Protein AF-A0A8J4EV41-F1 (afdb_monomer)

Foldseek 3Di:
DDDDDPPDDPDPPPPPPPCPPVNVVVVVCVVCVVVVCVVDDPDDDDDDDPPVLVVLLVVLLCVLQVVQVVVCVDPDPPLPARQDDVLVSVLSCCLSVPVADLLNALQLLLVLQLQLLQLLLVLQVVPVVVPPPPDQDPVSLVRSLVVSQVVCVVVVNHRNSSSVSSSCLNGDPPDGPCHHVSSSVSSNVSSVSSLVSSCVSQVVDPPGDPPPHD

pLDDT: mean 85.83, std 16.52, range [40.12, 98.75]

Secondary structure (DSSP, 8-state):
--------------------HHHHHHHHHHHHHHHHGGG--SPPPPPPPPHHHHHHHHHHHHHHHHHHHHHTTS--SS-------HHHHHHHIIIIISTTSGGGSHHHHHHHHHHHHHHHHHHHHHHGGGS-TT---HHHHHHHHHHHHHHHHHHT---HHHHHHHHHHHH-SS--TT-THHHHHHHHHHHHHHHHHHHHHHHTSTT--S-S--

Sequence (214 aa):
MTLENESRDCQAAAITITAGPDQANALATLFISYFRKWRGTTEAPLAREPLGSLAVSWAGAFLAILAVAALDQFPGPEMSFRWLIAPLGASAVLMFGLPAAKLSQPRNVIGGHTLSALVGVLVRLIIQPQYGAGRVNFVSAALGMSLSLTVMQATGTTHPPAGATGLIAAYADPIPDWHGFKFMLSAAAGSCVMVLLALLLNNLVPGRAYPTFW

Radius of gyration: 26.29 Å; Cα contacts (8 Å, |Δi|>4): 271; chains: 1; bounding box: 98×50×52 Å

Mean predicted aligned error: 9.64 Å

Solvent-accessible surface area (backbone atoms only — not comparable to full-atom values): 11614 Å² total; per-residue (Å²): 138,81,88,87,86,88,88,81,85,79,77,77,80,72,81,72,81,72,69,49,75,69,53,52,50,49,51,50,48,51,50,52,57,56,59,55,57,74,74,57,75,93,72,78,76,86,80,85,71,56,71,68,57,49,53,50,22,49,50,42,28,50,54,40,52,48,52,34,46,52,56,52,67,54,90,65,82,95,63,45,69,56,38,63,50,77,36,57,57,52,41,30,49,34,39,38,71,37,48,84,40,76,50,37,19,51,43,12,43,33,45,12,21,28,52,5,18,47,41,0,31,51,39,24,69,68,49,47,82,78,45,64,91,92,57,83,49,67,62,30,28,51,50,6,24,53,51,15,47,51,51,17,58,75,67,71,12,50,17,76,36,19,25,53,35,0,18,45,50,19,42,58,76,77,78,59,88,26,53,56,72,45,37,23,50,17,38,30,52,35,33,47,53,45,43,53,43,41,42,54,53,42,51,71,39,89,95,51,68,46,65,87,54,110

InterPro domains:
  IPR007065 HPP [PTHR33741] (26-214)
  IPR058581 HPP, transmembrane region [PF04982] (50-211)

Organism: NCBI:txid51714

Structure (mmCIF, N/CA/C/O backbone):
data_AF-A0A8J4EV41-F1
#
_entry.id   AF-A0A8J4EV41-F1
#
loop_
_atom_site.group_PDB
_atom_site.id
_atom_site.type_symbol
_atom_site.label_atom_id
_atom_site.label_alt_id
_atom_site.label_comp_id
_atom_site.label_asym_id
_atom_site.label_entity_id
_atom_site.label_seq_id
_atom_site.pdbx_PDB_ins_code
_atom_site.Cartn_x
_atom_site.Cartn_y
_atom_site.Cartn_z
_atom_site.occupancy
_atom_site.B_iso_or_equiv
_atom_site.auth_seq_id
_atom_site.auth_comp_id
_atom_site.auth_asym_id
_atom_site.auth_atom_id
_atom_site.pdbx_PDB_model_num
ATOM 1 N N . MET A 1 1 ? 76.747 33.139 -7.466 1.00 44.75 1 MET A N 1
ATOM 2 C CA . MET A 1 1 ? 77.086 32.064 -6.515 1.00 44.75 1 MET A CA 1
ATOM 3 C C . MET A 1 1 ? 75.896 31.939 -5.587 1.00 44.75 1 MET A C 1
ATOM 5 O O . MET A 1 1 ? 75.693 32.785 -4.732 1.00 44.75 1 MET A O 1
ATOM 9 N N . THR A 1 2 ? 75.002 31.031 -5.954 1.00 40.59 2 THR A N 1
ATOM 10 C CA . THR A 1 2 ? 73.743 30.690 -5.284 1.00 40.59 2 THR A CA 1
ATOM 11 C C . THR A 1 2 ? 73.992 29.856 -4.027 1.00 40.59 2 THR A C 1
ATOM 13 O O . THR A 1 2 ? 75.049 29.233 -3.946 1.00 40.59 2 THR A O 1
ATOM 16 N N . LEU A 1 3 ? 72.939 29.734 -3.198 1.00 40.12 3 LEU A N 1
ATOM 17 C CA . LEU A 1 3 ? 72.769 28.849 -2.024 1.00 40.12 3 LEU A CA 1
ATOM 18 C C . LEU A 1 3 ? 73.326 29.507 -0.744 1.00 40.12 3 LEU A C 1
ATOM 20 O O . LEU A 1 3 ? 74.471 29.924 -0.733 1.00 40.12 3 LEU A O 1
ATOM 24 N N . GLU A 1 4 ? 72.595 29.769 0.338 1.00 41.88 4 GLU A N 1
ATOM 25 C CA . GLU A 1 4 ? 71.467 29.112 1.006 1.00 41.88 4 GLU A CA 1
ATOM 26 C C . GLU A 1 4 ? 70.727 30.148 1.879 1.00 41.88 4 GLU A C 1
ATOM 28 O O . GLU A 1 4 ? 71.303 31.170 2.247 1.00 41.88 4 GLU A O 1
ATOM 33 N N . ASN A 1 5 ? 69.514 29.783 2.310 1.00 45.72 5 ASN A N 1
ATOM 34 C CA . ASN A 1 5 ? 68.890 30.177 3.585 1.00 45.72 5 ASN A CA 1
ATOM 35 C C . ASN A 1 5 ? 67.630 31.063 3.537 1.00 45.72 5 ASN A C 1
ATOM 37 O O . ASN A 1 5 ? 67.540 32.065 4.235 1.00 45.72 5 ASN A O 1
ATOM 41 N N . GLU A 1 6 ? 66.601 30.603 2.823 1.00 44.72 6 GLU A N 1
ATOM 42 C CA . GLU A 1 6 ? 65.200 30.955 3.119 1.00 44.72 6 GLU A CA 1
ATOM 43 C C . GLU A 1 6 ? 64.335 29.682 3.176 1.00 44.72 6 GLU A C 1
ATOM 45 O O . GLU A 1 6 ? 63.409 29.483 2.396 1.00 44.72 6 GLU A O 1
ATOM 50 N N . SER A 1 7 ? 64.675 28.759 4.086 1.00 51.34 7 SER A N 1
ATOM 51 C CA . SER A 1 7 ? 63.915 27.514 4.322 1.00 51.34 7 SER A CA 1
ATOM 52 C C . SER A 1 7 ? 63.218 27.466 5.686 1.00 51.34 7 SER A C 1
ATOM 54 O O . SER A 1 7 ? 63.063 26.401 6.282 1.00 51.34 7 SER A O 1
ATOM 56 N N . ARG A 1 8 ? 62.778 28.610 6.216 1.00 51.03 8 ARG A N 1
ATOM 57 C CA . ARG A 1 8 ? 61.979 28.662 7.448 1.00 51.03 8 ARG A CA 1
ATOM 58 C C . ARG A 1 8 ? 60.983 29.805 7.336 1.00 51.03 8 ARG A C 1
ATOM 60 O O . ARG A 1 8 ? 61.386 30.941 7.506 1.00 51.03 8 ARG A O 1
ATOM 67 N N . ASP A 1 9 ? 59.754 29.479 6.931 1.00 44.62 9 ASP A N 1
ATOM 68 C CA . ASP A 1 9 ? 58.491 30.127 7.354 1.00 44.62 9 ASP A CA 1
ATOM 69 C C . ASP A 1 9 ? 57.323 29.776 6.416 1.00 44.62 9 ASP A C 1
ATOM 71 O O . ASP A 1 9 ? 56.534 30.612 5.989 1.00 44.62 9 ASP A O 1
ATOM 75 N N . CYS A 1 10 ? 57.156 28.484 6.125 1.00 44.22 10 CYS A N 1
ATOM 76 C CA . CYS A 1 10 ? 55.864 27.960 5.690 1.00 44.22 10 CYS A CA 1
ATOM 77 C C . CYS A 1 10 ? 55.366 26.989 6.765 1.00 44.22 10 CYS A C 1
ATOM 79 O O . CYS A 1 10 ? 55.323 25.773 6.582 1.00 44.22 10 CYS A O 1
ATOM 81 N N . GLN A 1 11 ? 55.074 27.533 7.952 1.00 45.56 11 GLN A N 1
ATOM 82 C CA . GLN A 1 11 ? 54.272 26.823 8.940 1.00 45.56 11 GLN A CA 1
ATOM 83 C C . GLN A 1 11 ? 52.886 26.613 8.336 1.00 45.56 11 GLN A C 1
ATOM 85 O O . GLN A 1 11 ? 52.130 27.557 8.113 1.00 45.56 11 GLN A O 1
ATOM 90 N N . ALA A 1 12 ? 52.573 25.350 8.061 1.00 42.97 12 ALA A N 1
ATOM 91 C CA . ALA A 1 12 ? 51.231 24.896 7.770 1.00 42.97 12 ALA A CA 1
ATOM 92 C C . ALA A 1 12 ? 50.294 25.386 8.883 1.00 42.97 12 ALA A C 1
ATOM 94 O O . ALA A 1 12 ? 50.344 24.898 10.013 1.00 42.97 12 ALA A O 1
ATOM 95 N N . ALA A 1 13 ? 49.433 26.349 8.557 1.00 42.19 13 ALA A N 1
ATOM 96 C CA . ALA A 1 13 ? 48.277 26.690 9.365 1.00 42.19 13 ALA A CA 1
ATOM 97 C C . ALA A 1 13 ? 47.300 25.508 9.300 1.00 42.19 13 ALA A C 1
ATOM 99 O O . ALA A 1 13 ? 46.340 25.495 8.532 1.00 42.19 13 ALA A O 1
ATOM 100 N N . ALA A 1 14 ? 47.581 24.474 10.090 1.00 42.78 14 ALA A N 1
ATOM 101 C CA . ALA A 1 14 ? 46.588 23.496 10.472 1.00 42.78 14 ALA A CA 1
ATOM 102 C C . ALA A 1 14 ? 45.508 24.266 11.236 1.00 42.78 14 ALA A C 1
ATOM 104 O O . ALA A 1 14 ? 45.677 24.590 12.413 1.00 42.78 14 ALA A O 1
ATOM 105 N N . ILE A 1 15 ? 44.413 24.595 10.545 1.00 42.34 15 ILE A N 1
ATOM 106 C CA . ILE A 1 15 ? 43.161 25.029 11.161 1.00 42.34 15 ILE A CA 1
ATOM 107 C C . ILE A 1 15 ? 42.679 23.837 11.987 1.00 42.34 15 ILE A C 1
ATOM 109 O O . ILE A 1 15 ? 41.900 22.997 11.543 1.00 42.34 15 ILE A O 1
ATOM 113 N N . THR A 1 16 ? 43.227 23.718 13.190 1.00 45.69 16 THR A N 1
ATOM 114 C CA . THR A 1 16 ? 42.720 22.816 14.205 1.00 45.69 16 THR A CA 1
ATOM 115 C C . THR A 1 16 ? 41.433 23.470 14.668 1.00 45.69 16 THR A C 1
ATOM 117 O O . THR A 1 16 ? 41.459 24.425 15.439 1.00 45.69 16 THR A O 1
ATOM 120 N N . ILE A 1 17 ? 40.300 23.002 14.142 1.00 53.19 17 ILE A N 1
ATOM 121 C CA . ILE A 1 17 ? 38.990 23.289 14.721 1.00 53.19 17 ILE A CA 1
ATOM 122 C C . ILE A 1 17 ? 38.974 22.564 16.069 1.00 53.19 17 ILE A C 1
ATOM 124 O O . ILE A 1 17 ? 38.497 21.437 16.187 1.00 53.19 17 ILE A O 1
ATOM 128 N N . THR A 1 18 ? 39.580 23.167 17.091 1.00 53.91 18 THR A N 1
ATOM 129 C CA . THR A 1 18 ? 39.363 22.756 18.470 1.00 53.91 18 THR A CA 1
ATOM 130 C C . THR A 1 18 ? 37.937 23.172 18.806 1.00 53.91 18 THR A C 1
ATOM 132 O O . THR A 1 18 ? 37.656 24.327 19.114 1.00 53.91 18 THR A O 1
ATOM 135 N N . ALA A 1 19 ? 36.992 22.237 18.676 1.00 58.38 19 ALA A N 1
ATOM 136 C CA . ALA A 1 19 ? 35.667 22.427 19.245 1.00 58.38 19 ALA A CA 1
ATOM 137 C C . ALA A 1 19 ? 35.860 22.756 20.734 1.00 58.38 19 ALA A C 1
ATOM 139 O O . ALA A 1 19 ? 36.422 21.950 21.479 1.00 58.38 19 ALA A O 1
ATOM 140 N N . GLY A 1 20 ? 35.469 23.963 21.151 1.00 61.72 20 GLY A N 1
ATOM 141 C CA . GLY A 1 20 ? 35.560 24.366 22.552 1.00 61.72 20 GLY A CA 1
ATOM 142 C C . GLY A 1 20 ? 34.765 23.401 23.447 1.00 61.72 20 GLY A C 1
ATOM 143 O O . GLY A 1 20 ? 33.848 22.737 22.947 1.00 61.72 20 GLY A O 1
ATOM 144 N N . PRO A 1 21 ? 35.063 23.320 24.758 1.00 66.88 21 PRO A N 1
ATOM 145 C CA . PRO A 1 21 ? 34.371 22.428 25.697 1.00 66.88 21 PRO A CA 1
ATOM 146 C C . PRO A 1 21 ? 32.837 22.490 25.573 1.00 66.88 21 PRO A C 1
ATOM 148 O O . PRO A 1 21 ? 32.162 21.464 25.625 1.00 66.88 21 PRO A O 1
ATOM 151 N N . ASP A 1 22 ? 32.294 23.677 25.289 1.00 72.25 22 ASP A N 1
ATOM 152 C CA . ASP A 1 22 ? 30.860 23.923 25.107 1.00 72.25 22 ASP A CA 1
ATOM 153 C C . ASP A 1 22 ? 30.271 23.274 23.839 1.00 72.25 22 ASP A C 1
ATOM 155 O O . ASP A 1 22 ? 29.158 22.746 23.872 1.00 72.25 22 ASP A O 1
ATOM 159 N N . GLN A 1 23 ? 31.015 23.234 22.725 1.00 69.38 23 GLN A N 1
ATOM 160 C CA . GLN A 1 23 ? 30.580 22.567 21.487 1.00 69.38 23 GLN A CA 1
ATOM 161 C C . GLN A 1 23 ? 30.661 21.041 21.600 1.00 69.38 23 GLN A C 1
ATOM 163 O O . GLN A 1 23 ? 29.759 20.341 21.132 1.00 69.38 23 GLN A O 1
ATOM 168 N N . ALA A 1 24 ? 31.704 20.519 22.253 1.00 70.38 24 ALA A N 1
ATOM 169 C CA . ALA A 1 24 ? 31.830 19.090 22.531 1.00 70.38 24 ALA A CA 1
ATOM 170 C C . ALA A 1 24 ? 30.676 18.595 23.425 1.00 70.38 24 ALA A C 1
ATOM 172 O O . ALA A 1 24 ? 30.058 17.568 23.135 1.00 70.38 24 ALA A O 1
ATOM 173 N N . ASN A 1 25 ? 30.309 19.379 24.443 1.00 80.44 25 ASN A N 1
ATOM 174 C CA . ASN A 1 25 ? 29.171 19.097 25.319 1.00 80.44 25 ASN A CA 1
ATOM 175 C C . ASN A 1 25 ? 27.821 19.185 24.581 1.00 80.44 25 ASN A C 1
ATOM 177 O O . ASN A 1 25 ? 26.927 18.371 24.835 1.00 80.44 25 ASN A O 1
ATOM 181 N N . ALA A 1 26 ? 27.667 20.113 23.628 1.00 83.19 26 ALA A N 1
ATOM 182 C CA . ALA A 1 26 ? 26.462 20.231 22.805 1.00 83.19 26 ALA A CA 1
ATOM 183 C C . ALA A 1 26 ? 26.273 19.028 21.863 1.00 83.19 26 ALA A C 1
ATOM 185 O O . ALA A 1 26 ? 25.184 18.450 21.813 1.00 83.19 26 ALA A O 1
ATOM 186 N N . LEU A 1 27 ? 27.331 18.603 21.164 1.00 85.25 27 LEU A N 1
ATOM 187 C CA . LEU A 1 27 ? 27.302 17.424 20.291 1.00 85.25 27 LEU A CA 1
ATOM 188 C C . LEU A 1 27 ? 27.065 16.137 21.084 1.00 85.25 27 LEU A C 1
ATOM 190 O O . LEU A 1 27 ? 26.246 15.317 20.673 1.00 85.25 27 LEU A O 1
ATOM 194 N N . ALA A 1 28 ? 27.705 15.985 22.246 1.00 85.44 28 ALA A N 1
ATOM 195 C CA . ALA A 1 28 ? 27.459 14.859 23.142 1.00 85.44 28 ALA A CA 1
ATOM 196 C C . ALA A 1 28 ? 26.001 14.833 23.631 1.00 85.44 28 ALA A C 1
ATOM 198 O O . ALA A 1 28 ? 25.368 13.780 23.630 1.00 85.44 28 ALA A O 1
ATOM 199 N N . THR A 1 29 ? 25.424 15.988 23.973 1.00 87.25 29 THR A N 1
ATOM 200 C CA . THR A 1 29 ? 24.016 16.092 24.393 1.00 87.25 29 THR A CA 1
ATOM 201 C C . THR A 1 29 ? 23.054 15.772 23.246 1.00 87.25 29 THR A C 1
ATOM 203 O O . THR A 1 29 ? 22.085 15.034 23.440 1.00 87.25 29 THR A O 1
ATOM 206 N N . LEU A 1 30 ? 23.324 16.258 22.030 1.00 91.44 30 LEU A N 1
ATOM 207 C CA . LEU A 1 30 ? 22.568 15.915 20.820 1.00 91.44 30 LEU A CA 1
ATOM 208 C C . LEU A 1 30 ? 22.642 14.414 20.526 1.00 91.44 30 LEU A C 1
ATOM 210 O O . LEU A 1 30 ? 21.609 13.783 20.319 1.00 91.44 30 LEU A O 1
ATOM 214 N N . PHE A 1 31 ? 23.834 13.829 20.596 1.00 93.75 31 PHE A N 1
ATOM 215 C CA . PHE A 1 31 ? 24.060 12.401 20.410 1.00 93.75 31 PHE A CA 1
ATOM 216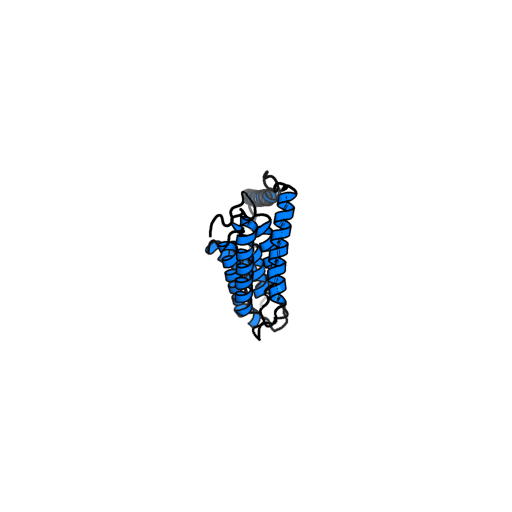 C C . PHE A 1 31 ? 23.295 11.578 21.456 1.00 93.75 31 PHE A C 1
ATOM 218 O O . PHE A 1 31 ? 22.461 10.745 21.105 1.00 93.75 31 PHE A O 1
ATOM 225 N N . ILE A 1 32 ? 23.480 11.866 22.748 1.00 92.00 32 ILE A N 1
ATOM 226 C CA . ILE A 1 32 ? 22.779 11.181 23.843 1.00 92.00 32 ILE A CA 1
ATOM 227 C C . ILE A 1 32 ? 21.262 11.338 23.696 1.00 92.00 32 ILE A C 1
ATOM 229 O O . ILE A 1 32 ? 20.527 10.362 23.835 1.00 92.00 32 ILE A O 1
ATOM 233 N N . SER A 1 33 ? 20.770 12.541 23.385 1.00 91.94 33 SER A N 1
ATOM 234 C CA . SER A 1 33 ? 19.336 12.784 23.199 1.00 91.94 33 SER A CA 1
ATOM 235 C C . SER A 1 33 ? 18.767 12.053 21.980 1.00 91.94 33 SER A C 1
ATOM 237 O O . SER A 1 33 ? 17.633 11.580 22.049 1.00 91.94 33 SER A O 1
ATOM 239 N N . TYR A 1 34 ? 19.543 11.900 20.902 1.00 93.19 34 TYR A N 1
ATOM 240 C CA . TYR A 1 34 ? 19.186 11.099 19.734 1.00 93.19 34 TYR A CA 1
ATOM 241 C C . TYR A 1 34 ? 19.049 9.615 20.099 1.00 93.19 34 TYR A C 1
ATOM 243 O O . TYR A 1 34 ? 17.977 9.046 19.898 1.00 93.19 34 TYR A O 1
ATOM 251 N N . PHE A 1 35 ? 20.065 9.009 20.725 1.00 95.75 35 PHE A N 1
ATOM 252 C CA . PHE A 1 35 ? 20.018 7.592 21.121 1.00 95.75 35 PHE A CA 1
ATOM 253 C C . PHE A 1 35 ? 19.022 7.316 22.248 1.00 95.75 35 PHE A C 1
ATOM 255 O O . PHE A 1 35 ? 18.443 6.234 22.315 1.00 95.75 35 PHE A O 1
ATOM 262 N N . ARG A 1 36 ? 18.733 8.298 23.109 1.00 93.19 36 ARG A N 1
ATOM 263 C CA . ARG A 1 36 ? 17.682 8.163 24.126 1.00 93.19 36 ARG A CA 1
ATOM 264 C C . ARG A 1 36 ? 16.309 7.916 23.497 1.00 93.19 36 ARG A C 1
ATOM 266 O O . ARG A 1 36 ? 15.523 7.183 24.088 1.00 93.19 36 ARG A O 1
ATOM 273 N N . LYS A 1 37 ? 16.032 8.453 22.299 1.00 90.44 37 LYS A N 1
ATOM 274 C CA . LYS A 1 37 ? 14.773 8.203 21.569 1.00 90.44 37 LYS A CA 1
ATOM 275 C C . LYS A 1 37 ? 14.608 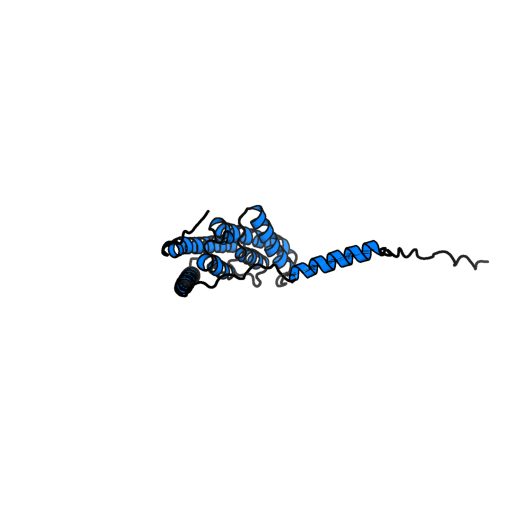6.734 21.162 1.00 90.44 37 LYS A C 1
ATOM 277 O O . LYS A 1 37 ? 13.480 6.279 21.018 1.00 90.44 37 LYS A O 1
ATOM 282 N N . TRP A 1 38 ? 15.701 5.976 21.020 1.00 93.12 38 TRP A N 1
ATOM 283 C CA . TRP A 1 38 ? 15.658 4.561 20.623 1.00 93.12 38 TRP A CA 1
ATOM 284 C C . TRP A 1 38 ? 15.122 3.647 21.728 1.00 93.12 38 TRP A C 1
ATOM 286 O O . TRP A 1 38 ? 14.735 2.518 21.449 1.00 93.12 38 TRP A O 1
ATOM 296 N N . ARG A 1 39 ? 15.052 4.134 22.976 1.00 90.56 39 ARG A N 1
ATOM 297 C CA . ARG A 1 39 ? 14.408 3.412 24.085 1.00 90.56 39 ARG A CA 1
ATOM 298 C C . ARG A 1 39 ? 12.888 3.291 23.919 1.00 90.56 39 ARG A C 1
ATOM 300 O O . ARG A 1 39 ? 12.269 2.558 24.681 1.00 90.56 39 ARG A O 1
ATOM 307 N N . GLY A 1 40 ? 12.310 3.984 22.936 1.00 84.81 40 GLY A N 1
ATOM 308 C CA . GLY A 1 40 ? 10.873 4.025 22.712 1.00 84.81 40 GLY A CA 1
ATOM 309 C C . GLY A 1 40 ? 10.153 4.950 23.692 1.00 84.81 40 GLY A C 1
ATOM 310 O O . GLY A 1 40 ? 10.757 5.575 24.568 1.00 84.81 40 GLY A O 1
ATOM 311 N N . THR A 1 41 ? 8.846 5.068 23.499 1.00 83.81 41 THR A N 1
ATOM 312 C CA . THR A 1 41 ? 7.931 5.760 24.411 1.00 83.81 41 THR A CA 1
ATOM 313 C C . THR A 1 41 ? 7.237 4.740 25.316 1.00 83.81 41 THR A C 1
ATOM 315 O O . THR A 1 41 ? 7.404 3.533 25.163 1.00 83.81 41 THR A O 1
ATOM 318 N N . THR A 1 42 ? 6.441 5.213 26.273 1.00 81.31 42 THR A N 1
ATOM 319 C CA . THR A 1 42 ? 5.656 4.362 27.184 1.00 81.31 42 THR A CA 1
ATOM 320 C C . THR A 1 42 ? 4.339 3.871 26.569 1.00 81.31 42 THR A C 1
ATOM 322 O O . THR A 1 42 ? 3.420 3.516 27.304 1.00 81.31 42 THR A O 1
ATOM 325 N N . GLU A 1 43 ? 4.197 3.902 25.241 1.00 82.69 43 GLU A N 1
ATOM 326 C CA . GLU A 1 43 ? 2.978 3.434 24.580 1.00 82.69 43 GLU A CA 1
ATOM 327 C C . GLU A 1 43 ? 2.873 1.908 24.646 1.00 82.69 43 GLU A C 1
ATOM 329 O O . GLU A 1 43 ? 3.849 1.179 24.457 1.00 82.69 43 GLU A O 1
ATOM 334 N N . ALA A 1 44 ? 1.668 1.421 24.942 1.00 82.94 44 ALA A N 1
ATOM 335 C CA . ALA A 1 44 ? 1.401 -0.006 24.992 1.00 82.94 44 ALA A CA 1
ATOM 336 C C . ALA A 1 44 ? 1.402 -0.614 23.572 1.00 82.94 44 ALA A C 1
ATOM 338 O O . ALA A 1 44 ? 0.977 0.048 22.621 1.00 82.94 44 ALA A O 1
ATOM 339 N N . PRO A 1 45 ? 1.825 -1.882 23.414 1.00 85.12 45 PRO A N 1
ATOM 340 C CA . PRO A 1 45 ? 1.684 -2.608 22.154 1.00 85.12 45 PRO A CA 1
ATOM 341 C C . PRO A 1 45 ? 0.225 -2.713 21.689 1.00 85.12 45 PRO A C 1
ATOM 343 O O . PRO A 1 45 ? -0.707 -2.533 22.476 1.00 85.12 45 PRO A O 1
ATOM 346 N N . LEU A 1 46 ? 0.028 -3.091 20.420 1.00 86.12 46 LEU A N 1
ATOM 347 C CA . LEU A 1 46 ? -1.301 -3.412 19.891 1.00 86.12 46 LEU A CA 1
ATOM 348 C C . LEU A 1 46 ? -1.998 -4.457 20.777 1.00 86.12 46 LEU A C 1
ATOM 350 O O . LEU A 1 46 ? -1.406 -5.478 21.143 1.00 86.12 46 LEU A O 1
ATOM 354 N N . ALA A 1 47 ? -3.261 -4.190 21.112 1.00 88.06 47 ALA A N 1
ATOM 355 C CA . ALA A 1 47 ? -4.075 -5.097 21.908 1.00 88.06 47 ALA A CA 1
ATOM 356 C C . ALA A 1 47 ? -4.283 -6.432 21.174 1.00 88.06 47 ALA A C 1
ATOM 358 O O . ALA A 1 47 ? -4.367 -6.484 19.946 1.00 88.06 47 ALA A O 1
ATOM 359 N N . ARG A 1 48 ? -4.374 -7.528 21.934 1.00 88.75 48 ARG A N 1
ATOM 360 C CA . ARG A 1 48 ? -4.722 -8.835 21.369 1.00 88.75 48 ARG A CA 1
ATOM 361 C C . ARG A 1 48 ? -6.211 -8.873 21.055 1.00 88.75 48 ARG A C 1
ATOM 363 O O . ARG A 1 48 ? -7.035 -8.699 21.948 1.00 88.75 48 ARG A O 1
ATOM 370 N N . GLU A 1 49 ? -6.528 -9.161 19.802 1.00 90.19 49 GLU A N 1
ATOM 371 C CA . GLU A 1 49 ? -7.900 -9.353 19.346 1.00 90.19 49 GLU A CA 1
ATOM 372 C C . GLU A 1 49 ? -8.471 -10.703 19.826 1.00 90.19 49 GLU A C 1
ATOM 374 O O . GLU A 1 49 ? -7.734 -11.693 19.911 1.00 90.19 49 GLU A O 1
ATOM 379 N N . PRO A 1 50 ? -9.782 -10.785 20.124 1.00 92.56 50 PRO A N 1
ATOM 380 C CA . PRO A 1 50 ? -10.434 -12.047 20.451 1.00 92.56 50 PRO A CA 1
ATOM 381 C C . PRO A 1 50 ? -10.393 -13.016 19.260 1.00 92.56 50 PRO A C 1
ATOM 383 O O . PRO A 1 50 ? -10.333 -12.604 18.101 1.00 92.56 50 PRO A O 1
ATOM 386 N N . LEU A 1 51 ? -10.492 -14.323 19.527 1.00 92.62 51 LEU A N 1
ATOM 387 C CA . LEU A 1 51 ? -10.340 -15.369 18.503 1.00 92.62 51 LEU A CA 1
ATOM 388 C C . LEU A 1 51 ? -11.302 -15.205 17.311 1.00 92.62 51 LEU A C 1
ATOM 390 O O . LEU A 1 51 ? -10.921 -15.467 16.173 1.00 92.62 51 LEU A O 1
ATOM 394 N N . GLY A 1 52 ? -12.522 -14.715 17.555 1.00 90.44 52 GLY A N 1
ATOM 395 C CA . GLY A 1 52 ? -13.484 -14.404 16.494 1.00 90.44 52 GLY A CA 1
ATOM 396 C C . GLY A 1 52 ? -12.993 -13.304 15.546 1.00 90.44 52 GLY A C 1
ATOM 397 O O . GLY A 1 52 ? -13.046 -13.477 14.331 1.00 90.44 52 GLY A O 1
ATOM 398 N N . SER A 1 53 ? -12.435 -12.212 16.083 1.00 91.38 53 SER A N 1
ATOM 399 C CA . SER A 1 53 ? -11.807 -11.154 15.278 1.00 91.38 53 SER A CA 1
ATOM 400 C C . SER A 1 53 ? -10.628 -11.693 14.467 1.00 91.38 53 SER A C 1
ATOM 402 O O . SER A 1 53 ? -10.488 -11.333 13.300 1.00 91.38 53 SER A O 1
ATOM 404 N N . LEU A 1 54 ? -9.815 -12.584 15.049 1.00 94.88 54 LEU A N 1
ATOM 405 C CA . LEU A 1 54 ? -8.690 -13.214 14.349 1.00 94.88 54 LEU A CA 1
ATOM 406 C C . LEU A 1 54 ? -9.161 -14.063 13.161 1.00 94.88 54 LEU A C 1
ATOM 408 O O . LEU A 1 54 ? -8.595 -13.953 12.075 1.00 94.88 54 LEU A O 1
ATOM 412 N N . ALA A 1 55 ? -10.216 -14.865 13.341 1.00 95.38 55 ALA A N 1
ATOM 413 C CA . ALA A 1 55 ? -10.796 -15.676 12.272 1.00 95.38 55 ALA A CA 1
ATOM 414 C C . ALA A 1 55 ? -11.356 -14.807 11.133 1.00 95.38 55 ALA A C 1
ATOM 416 O O . ALA A 1 55 ? -11.130 -15.105 9.962 1.00 95.38 55 ALA A O 1
ATOM 417 N N . VAL A 1 56 ? -12.023 -13.698 11.470 1.00 94.75 56 VAL A N 1
ATOM 418 C CA . VAL A 1 56 ? -12.523 -12.716 10.496 1.00 94.75 56 VAL A CA 1
ATOM 419 C C . VAL A 1 56 ? -11.377 -12.066 9.719 1.00 94.75 56 VAL A C 1
ATOM 421 O O . VAL A 1 56 ? -11.432 -11.996 8.493 1.00 94.75 56 VAL A O 1
ATOM 424 N N . SER A 1 57 ? -10.326 -11.606 10.404 1.00 95.75 57 SER A N 1
ATOM 425 C CA . SER A 1 57 ? -9.159 -10.994 9.758 1.00 95.75 57 SER A CA 1
ATOM 426 C C . SER A 1 57 ? -8.422 -11.982 8.853 1.00 95.75 57 SER A C 1
ATOM 428 O O . SER A 1 57 ? -8.043 -11.622 7.738 1.00 95.75 57 SER A O 1
ATOM 430 N N . TRP A 1 58 ? -8.264 -13.233 9.298 1.00 97.56 58 TRP A N 1
ATOM 431 C CA . TRP A 1 58 ? -7.694 -14.309 8.490 1.00 97.56 58 TRP A CA 1
ATOM 432 C C . TRP A 1 58 ? -8.533 -14.583 7.241 1.00 97.56 58 TRP A C 1
ATOM 434 O O . TRP A 1 58 ? -7.989 -14.557 6.140 1.00 97.56 58 TRP A O 1
ATOM 444 N N . ALA A 1 59 ? -9.845 -14.790 7.390 1.00 97.56 59 ALA A N 1
ATOM 445 C CA . ALA A 1 59 ? -10.734 -15.075 6.268 1.00 97.56 59 ALA A CA 1
ATOM 446 C C . ALA A 1 59 ? -10.753 -13.913 5.266 1.00 97.56 59 ALA A C 1
ATOM 448 O O . ALA A 1 59 ? -10.653 -14.137 4.063 1.00 97.56 59 ALA A O 1
ATOM 449 N N . GLY A 1 60 ? -10.805 -12.672 5.762 1.00 97.31 60 GLY A N 1
ATOM 450 C CA . GLY A 1 60 ? -10.734 -11.462 4.948 1.00 97.31 60 GLY A CA 1
ATOM 451 C C . GLY A 1 60 ? -9.464 -11.396 4.101 1.00 97.31 60 GLY A C 1
ATOM 452 O O . GLY A 1 60 ? -9.533 -11.293 2.876 1.00 97.31 60 GLY A O 1
ATOM 453 N N . ALA A 1 61 ? -8.302 -11.524 4.747 1.00 98.12 61 ALA A N 1
ATOM 454 C CA . ALA A 1 61 ? -7.014 -11.500 4.063 1.00 98.12 61 ALA A CA 1
ATOM 455 C C . ALA A 1 61 ? -6.847 -12.682 3.097 1.00 98.12 61 ALA A C 1
ATOM 457 O O . ALA A 1 61 ? -6.389 -12.488 1.972 1.00 98.12 61 ALA A O 1
ATOM 458 N N . PHE A 1 62 ? -7.250 -13.888 3.505 1.00 98.25 62 PHE A N 1
ATOM 459 C CA . PHE A 1 62 ? -7.185 -15.085 2.672 1.00 98.25 62 PHE A CA 1
ATOM 460 C C . PHE A 1 62 ? -8.026 -14.929 1.407 1.00 98.25 62 PHE A C 1
ATOM 462 O O . PHE A 1 62 ? -7.502 -15.115 0.315 1.00 98.25 62 PHE A O 1
ATOM 469 N N . LEU A 1 63 ? -9.298 -14.540 1.531 1.00 98.19 63 LEU A N 1
ATOM 470 C CA . LEU A 1 63 ? -10.195 -14.368 0.386 1.00 98.19 63 LEU A CA 1
ATOM 471 C C . LEU A 1 63 ? -9.719 -13.250 -0.546 1.00 98.19 63 LEU A C 1
ATOM 473 O O . LEU A 1 63 ? -9.783 -13.405 -1.764 1.00 98.19 63 LEU A O 1
ATOM 477 N N . ALA A 1 64 ? -9.197 -12.154 0.008 1.00 97.50 64 ALA A N 1
ATOM 478 C CA . ALA A 1 64 ? -8.665 -11.052 -0.783 1.00 97.50 64 ALA A CA 1
ATOM 479 C C . ALA A 1 64 ? -7.433 -11.453 -1.601 1.00 97.50 64 ALA A C 1
ATOM 481 O O . ALA A 1 64 ? -7.385 -11.232 -2.812 1.00 97.50 64 ALA A O 1
ATOM 482 N N . ILE A 1 65 ? -6.462 -12.103 -0.956 1.00 97.38 65 ILE A N 1
ATOM 483 C CA . ILE A 1 65 ? -5.257 -12.581 -1.634 1.00 97.38 65 ILE A CA 1
ATOM 484 C C . ILE A 1 65 ? -5.582 -13.718 -2.599 1.00 97.38 65 ILE A C 1
ATOM 486 O O . ILE A 1 65 ? -5.043 -13.726 -3.701 1.00 97.38 65 ILE A O 1
ATOM 490 N N . LEU A 1 66 ? -6.492 -14.628 -2.244 1.00 97.00 66 LEU A N 1
ATOM 491 C CA . LEU A 1 66 ? -6.953 -15.689 -3.136 1.00 97.00 66 LEU A CA 1
ATOM 492 C C . LEU A 1 66 ? -7.581 -15.111 -4.405 1.00 97.00 66 LEU A C 1
ATOM 494 O O . LEU A 1 66 ? -7.266 -15.582 -5.491 1.00 97.00 66 LEU A O 1
ATOM 498 N N . ALA A 1 67 ? -8.422 -14.081 -4.292 1.00 95.75 67 ALA A N 1
ATOM 499 C CA . ALA A 1 67 ? -9.042 -13.445 -5.450 1.00 95.75 67 ALA A CA 1
ATOM 500 C C . ALA A 1 67 ? -7.998 -12.816 -6.384 1.00 95.75 67 ALA A C 1
ATOM 502 O O . ALA A 1 67 ? -8.002 -13.087 -7.582 1.00 95.75 67 ALA A O 1
ATOM 503 N N . VAL A 1 68 ? -7.061 -12.030 -5.845 1.00 93.81 68 VAL A N 1
ATOM 504 C CA . VAL A 1 68 ? -5.992 -11.408 -6.645 1.00 93.81 68 VAL A CA 1
ATOM 505 C C . VAL A 1 68 ? -5.047 -12.464 -7.241 1.00 93.81 68 VAL A C 1
ATOM 507 O O . VAL A 1 68 ? -4.638 -12.343 -8.393 1.00 93.81 68 VAL A O 1
ATOM 510 N N . ALA A 1 69 ? -4.737 -13.529 -6.498 1.00 93.12 69 ALA A N 1
ATOM 511 C CA . ALA A 1 69 ? -3.931 -14.647 -6.983 1.00 93.12 69 ALA A CA 1
ATOM 512 C C . ALA A 1 69 ? -4.641 -15.447 -8.086 1.00 93.12 69 ALA A C 1
ATOM 514 O O . ALA A 1 69 ? -4.001 -15.853 -9.051 1.00 93.12 69 ALA A O 1
ATOM 515 N N . ALA A 1 70 ? -5.955 -15.652 -7.967 1.00 92.81 70 ALA A N 1
ATOM 516 C CA . ALA A 1 70 ? -6.765 -16.322 -8.979 1.00 92.81 70 ALA A CA 1
ATOM 517 C C . ALA A 1 70 ? -6.848 -15.496 -10.269 1.00 92.81 70 ALA A C 1
ATOM 519 O O . ALA A 1 70 ? -6.754 -16.063 -11.352 1.00 92.81 70 ALA A O 1
ATOM 520 N N . LEU A 1 71 ? -6.946 -14.163 -10.172 1.00 89.25 71 LEU A N 1
ATOM 521 C CA . LEU A 1 71 ? -6.867 -13.270 -11.335 1.00 89.25 71 LEU A CA 1
ATOM 522 C C . LEU A 1 71 ? -5.530 -13.395 -12.082 1.00 89.25 71 LEU A C 1
ATOM 524 O O . LEU A 1 71 ? -5.513 -13.300 -13.305 1.00 89.25 71 LEU A O 1
ATOM 528 N N . ASP A 1 72 ? -4.438 -13.691 -11.371 1.00 83.75 72 ASP A N 1
ATOM 529 C CA . ASP A 1 72 ? -3.123 -13.973 -11.968 1.00 83.75 72 ASP A CA 1
ATOM 530 C C . ASP A 1 72 ? -3.090 -15.296 -12.760 1.00 83.75 72 ASP A C 1
ATOM 532 O O . ASP A 1 72 ? -2.204 -15.486 -13.588 1.00 83.75 72 ASP A O 1
ATOM 536 N N . GLN A 1 73 ? -4.042 -16.210 -12.521 1.00 84.19 73 GLN A N 1
ATOM 537 C CA . GLN A 1 73 ? -4.157 -17.483 -13.246 1.00 84.19 73 GLN A CA 1
ATOM 538 C C . GLN A 1 73 ? -4.968 -17.369 -14.537 1.00 84.19 73 GLN A C 1
ATOM 540 O O . GLN A 1 73 ? -4.863 -18.254 -15.384 1.00 84.19 73 GLN A O 1
ATOM 545 N N . PHE A 1 74 ? -5.795 -16.330 -14.696 1.00 77.12 74 PHE A N 1
ATOM 546 C CA . PHE A 1 74 ? -6.578 -16.164 -15.916 1.00 77.12 74 PHE A CA 1
ATOM 547 C C . PHE A 1 74 ? -5.668 -15.663 -17.045 1.00 77.12 74 PHE A C 1
ATOM 549 O O . PHE A 1 74 ? -5.153 -14.544 -16.959 1.00 77.12 74 PHE A O 1
ATOM 556 N N . PRO A 1 75 ? -5.477 -16.445 -18.125 1.00 56.91 75 PRO A N 1
ATOM 557 C CA . PRO A 1 75 ? -4.711 -16.002 -19.279 1.00 56.91 75 PRO A CA 1
ATOM 558 C C . PRO A 1 75 ? -5.512 -14.928 -20.030 1.00 56.91 75 PRO A C 1
ATOM 560 O O . PRO A 1 75 ? -6.331 -15.222 -20.896 1.00 56.91 75 PRO A O 1
ATOM 563 N N . GLY A 1 76 ? -5.319 -13.662 -19.658 1.00 55.97 76 GLY A N 1
ATOM 564 C CA . GLY A 1 76 ? -5.792 -12.509 -20.423 1.00 55.97 76 GLY A CA 1
ATOM 565 C C . GLY A 1 76 ? -4.849 -12.211 -21.599 1.00 55.97 76 GLY A C 1
ATOM 566 O O . GLY A 1 76 ? -3.634 -12.347 -21.442 1.00 55.97 76 GLY A O 1
ATOM 567 N N . PRO A 1 77 ? -5.373 -11.811 -22.772 1.00 45.19 77 PRO A N 1
ATOM 568 C CA . PRO A 1 77 ? -4.652 -11.822 -24.044 1.00 45.19 77 PRO A CA 1
ATOM 569 C C . PRO A 1 77 ? -3.523 -10.788 -24.045 1.00 45.19 77 PRO A C 1
ATOM 571 O O . PRO A 1 77 ? -3.775 -9.623 -23.765 1.00 45.19 77 PRO A O 1
ATOM 574 N N . GLU A 1 78 ? -2.294 -11.215 -24.342 1.00 54.59 78 GLU A N 1
ATOM 575 C CA . GLU A 1 78 ? -1.120 -10.402 -24.739 1.00 54.59 78 GLU A CA 1
ATOM 576 C C . GLU A 1 78 ? -0.673 -9.226 -23.837 1.00 54.59 78 GLU A C 1
ATOM 578 O O . GLU A 1 78 ? 0.365 -8.607 -24.077 1.00 54.59 78 GLU A O 1
ATOM 583 N N . MET A 1 79 ? -1.406 -8.898 -22.772 1.00 54.03 79 MET A N 1
ATOM 584 C CA . MET A 1 79 ? -1.187 -7.664 -22.021 1.00 54.03 79 MET A CA 1
ATOM 585 C C . MET A 1 79 ? -0.156 -7.786 -20.901 1.00 54.03 79 MET A C 1
ATOM 587 O O . MET A 1 79 ? 0.320 -6.746 -20.453 1.00 54.03 79 MET A O 1
ATOM 591 N N . SER A 1 80 ? 0.274 -8.993 -20.519 1.00 68.38 80 SER A N 1
ATOM 592 C CA . SER A 1 80 ? 1.265 -9.215 -19.453 1.00 68.38 80 SER A CA 1
ATOM 593 C C . SER A 1 80 ? 0.911 -8.391 -18.205 1.00 68.38 80 SER A C 1
ATOM 595 O O . SER A 1 80 ? 1.596 -7.427 -17.887 1.00 68.38 80 SER A O 1
ATOM 597 N N . PHE A 1 81 ? -0.198 -8.697 -17.527 1.00 72.25 81 PHE A N 1
ATOM 598 C CA . PHE A 1 81 ? -0.510 -8.109 -16.217 1.00 72.25 81 PHE A CA 1
ATOM 599 C C . PHE A 1 81 ? -0.118 -9.083 -15.111 1.00 72.25 81 PHE A C 1
ATOM 601 O O . PHE A 1 81 ? -0.319 -10.285 -15.261 1.00 72.25 81 PHE A O 1
ATOM 608 N N . ARG A 1 82 ? 0.410 -8.562 -13.999 1.00 83.38 82 ARG A N 1
ATOM 609 C CA . ARG A 1 82 ? 0.637 -9.348 -12.781 1.00 83.38 82 ARG A CA 1
ATOM 610 C C . ARG A 1 82 ? -0.221 -8.785 -11.662 1.00 83.38 82 ARG A C 1
ATOM 612 O O . ARG A 1 82 ? 0.085 -7.732 -11.110 1.00 83.38 82 ARG A O 1
ATOM 619 N N . TRP A 1 83 ? -1.297 -9.489 -11.343 1.00 85.25 83 TRP A N 1
ATOM 620 C CA . TRP A 1 83 ? -2.286 -9.055 -10.360 1.00 85.25 83 TRP A CA 1
ATOM 621 C C . TRP A 1 83 ? -1.734 -9.148 -8.943 1.00 85.25 83 TRP A C 1
ATOM 623 O O . TRP A 1 83 ? -1.923 -8.235 -8.139 1.00 85.25 83 TRP A O 1
ATOM 633 N N . LEU A 1 84 ? -1.014 -10.231 -8.641 1.00 87.56 84 LEU A N 1
ATOM 634 C CA . LEU A 1 84 ? -0.442 -10.457 -7.322 1.00 87.56 84 LEU A CA 1
ATOM 635 C C . LEU A 1 84 ? 0.981 -9.902 -7.232 1.00 87.56 84 LEU A C 1
ATOM 637 O O . LEU A 1 84 ? 1.915 -10.410 -7.852 1.00 87.56 84 LEU A O 1
ATOM 641 N N . ILE A 1 85 ? 1.149 -8.892 -6.382 1.00 90.44 85 ILE A N 1
ATOM 642 C CA . ILE A 1 85 ? 2.450 -8.330 -6.014 1.00 90.44 85 ILE A CA 1
ATOM 643 C C . ILE A 1 85 ? 2.592 -8.366 -4.491 1.00 90.44 85 ILE A C 1
ATOM 645 O O . ILE A 1 85 ? 1.620 -8.138 -3.769 1.00 90.44 85 ILE A O 1
ATOM 649 N N . ALA A 1 86 ? 3.802 -8.626 -3.985 1.00 93.25 86 ALA A N 1
ATOM 650 C CA . ALA A 1 86 ? 4.051 -8.752 -2.543 1.00 93.25 86 ALA A CA 1
ATOM 651 C C . ALA A 1 86 ? 3.508 -7.578 -1.689 1.00 93.25 86 ALA A C 1
ATOM 653 O O . ALA A 1 86 ? 2.943 -7.844 -0.626 1.00 93.25 86 ALA A O 1
ATOM 654 N N . PRO A 1 87 ? 3.576 -6.304 -2.138 1.00 96.81 87 PRO A N 1
ATOM 655 C CA . PRO A 1 87 ? 2.952 -5.182 -1.439 1.00 96.81 87 PRO A CA 1
ATOM 656 C C . PRO A 1 87 ? 1.466 -5.363 -1.106 1.00 96.81 87 PRO A C 1
ATOM 658 O O . PRO A 1 87 ? 1.058 -4.974 -0.018 1.00 96.81 87 PRO A O 1
ATOM 661 N N . LEU A 1 88 ? 0.670 -6.002 -1.975 1.00 97.00 88 LEU A N 1
ATOM 662 C CA . LEU A 1 88 ? -0.760 -6.232 -1.719 1.00 97.00 88 LEU A CA 1
ATOM 663 C C . LEU A 1 88 ? -0.991 -7.199 -0.549 1.00 97.00 88 LEU A C 1
ATOM 665 O O . LEU A 1 88 ? -1.993 -7.086 0.154 1.00 97.00 88 LEU A O 1
ATOM 669 N N . GLY A 1 89 ? -0.043 -8.104 -0.282 1.00 96.94 89 GLY A N 1
ATOM 670 C CA . GLY A 1 89 ? -0.045 -8.940 0.921 1.00 96.94 89 GLY A CA 1
ATOM 671 C C . GLY A 1 89 ? 0.031 -8.107 2.200 1.00 96.94 89 GLY A C 1
ATOM 672 O O . GLY A 1 89 ? -0.764 -8.295 3.119 1.00 96.94 89 GLY A O 1
ATOM 673 N N . ALA A 1 90 ? 0.937 -7.127 2.244 1.00 97.75 90 ALA A N 1
ATOM 674 C CA . ALA A 1 90 ? 1.030 -6.199 3.370 1.00 97.75 90 ALA A CA 1
ATOM 675 C C . ALA A 1 90 ? -0.193 -5.262 3.454 1.00 97.75 90 ALA A C 1
ATOM 677 O O . ALA A 1 90 ? -0.634 -4.927 4.556 1.00 97.75 90 ALA A O 1
ATOM 678 N N . SER A 1 91 ? -0.802 -4.897 2.321 1.00 98.38 91 SER A N 1
ATOM 679 C CA . SER A 1 91 ? -2.090 -4.190 2.300 1.00 98.38 91 SER A CA 1
ATOM 680 C C . SER A 1 91 ? -3.203 -5.024 2.927 1.00 98.38 91 SER A C 1
ATOM 682 O O . SER A 1 91 ? -3.969 -4.488 3.722 1.00 98.38 91 SER A O 1
ATOM 684 N N . ALA A 1 92 ? -3.258 -6.335 2.662 1.00 98.25 92 ALA A N 1
ATOM 685 C CA . ALA A 1 92 ? -4.224 -7.237 3.291 1.00 98.25 92 ALA A CA 1
ATOM 686 C C . ALA A 1 92 ? -4.088 -7.242 4.822 1.00 98.25 92 ALA A C 1
ATOM 688 O O . ALA A 1 92 ? -5.089 -7.155 5.534 1.00 98.25 92 ALA A O 1
ATOM 689 N N . VAL A 1 93 ? -2.852 -7.265 5.338 1.00 97.62 93 VAL A N 1
ATOM 690 C CA . VAL A 1 93 ? -2.594 -7.176 6.786 1.00 97.62 93 VAL A CA 1
ATOM 691 C C . VAL A 1 93 ? -3.211 -5.905 7.374 1.00 97.62 93 VAL A C 1
ATOM 693 O O . VAL A 1 93 ? -3.904 -5.974 8.388 1.00 97.62 93 VAL A O 1
ATOM 696 N N . LEU A 1 94 ? -3.025 -4.752 6.727 1.00 97.50 94 LEU A N 1
ATOM 697 C CA . LEU A 1 94 ? -3.604 -3.490 7.193 1.00 97.50 94 LEU A CA 1
ATOM 698 C C . LEU A 1 94 ? -5.130 -3.452 7.046 1.00 97.50 94 LEU A C 1
ATOM 700 O O . LEU A 1 94 ? -5.830 -3.091 7.987 1.00 97.50 94 LEU A O 1
ATOM 704 N N . MET A 1 95 ? -5.660 -3.845 5.891 1.00 98.06 95 MET A N 1
ATOM 705 C CA . MET A 1 95 ? -7.082 -3.712 5.561 1.00 98.06 95 MET A CA 1
ATOM 706 C C . MET A 1 95 ? -7.980 -4.660 6.357 1.00 98.06 95 MET A C 1
ATOM 708 O O . MET A 1 95 ? -9.127 -4.310 6.629 1.00 98.06 95 MET A O 1
ATOM 712 N N . PHE A 1 96 ? -7.478 -5.835 6.743 1.00 97.38 96 PHE A N 1
ATOM 713 C CA . PHE A 1 96 ? -8.262 -6.834 7.477 1.00 97.38 96 PHE A CA 1
ATOM 714 C C . PHE A 1 96 ? -7.835 -6.985 8.938 1.00 97.38 96 PHE A C 1
ATOM 716 O O . PHE A 1 96 ? -8.665 -7.345 9.773 1.00 97.38 96 PHE A O 1
ATOM 723 N N . GLY A 1 97 ? -6.575 -6.692 9.272 1.00 95.62 97 GLY A N 1
ATOM 724 C CA . GLY A 1 97 ? -6.081 -6.683 10.653 1.00 95.62 97 GLY A CA 1
ATOM 725 C C . GLY A 1 97 ? -6.319 -5.355 11.373 1.00 95.62 97 GLY A C 1
ATOM 726 O O . GLY A 1 97 ? -6.568 -5.345 12.572 1.00 95.62 97 GLY A O 1
ATOM 727 N N . LEU A 1 98 ? -6.281 -4.233 10.646 1.00 95.50 98 LEU A N 1
ATOM 728 C CA . LEU A 1 98 ? -6.448 -2.878 11.185 1.00 95.50 98 LEU A CA 1
ATOM 729 C C . LEU A 1 98 ? -7.395 -2.038 10.295 1.00 95.50 98 LEU A C 1
ATOM 731 O O . LEU A 1 98 ? -7.003 -0.969 9.813 1.00 95.50 98 LEU A O 1
ATOM 735 N N . PRO A 1 99 ? -8.648 -2.478 10.058 1.00 95.44 99 PRO A N 1
ATOM 736 C CA . PRO A 1 99 ? -9.562 -1.827 9.110 1.00 95.44 99 PRO A CA 1
ATOM 737 C C . PRO A 1 99 ? -9.887 -0.370 9.466 1.00 95.44 99 PRO A C 1
ATOM 739 O O . PRO A 1 99 ? -10.120 0.446 8.578 1.00 95.44 99 PRO A O 1
ATOM 742 N N . ALA A 1 100 ? -9.872 -0.017 10.755 1.00 94.25 100 ALA A N 1
ATOM 743 C CA . ALA A 1 100 ? -10.137 1.344 11.227 1.00 94.25 100 ALA A CA 1
ATOM 744 C C . ALA A 1 100 ? -8.930 2.292 11.085 1.00 94.25 100 ALA A C 1
ATOM 746 O O . ALA A 1 100 ? -9.075 3.505 11.248 1.00 94.25 100 ALA A O 1
ATOM 747 N N . ALA A 1 101 ? -7.729 1.775 10.800 1.00 95.62 101 ALA A N 1
ATOM 748 C CA . ALA A 1 101 ? -6.548 2.616 10.677 1.00 95.62 101 ALA A CA 1
ATOM 749 C C . ALA A 1 101 ? -6.677 3.547 9.466 1.00 95.62 101 ALA A C 1
ATOM 751 O O . ALA A 1 101 ? -7.084 3.133 8.377 1.00 95.62 101 ALA A O 1
ATOM 752 N N . LYS A 1 102 ? -6.260 4.810 9.631 1.00 97.00 102 LYS A N 1
ATOM 753 C CA . LYS A 1 102 ? -6.273 5.797 8.539 1.00 97.00 102 LYS A CA 1
ATOM 754 C C . LYS A 1 102 ? -5.503 5.283 7.319 1.00 97.00 102 LYS A C 1
ATOM 756 O O . LYS A 1 102 ? -5.971 5.408 6.198 1.00 97.00 102 LYS A O 1
ATOM 761 N N . LEU A 1 103 ? -4.367 4.624 7.548 1.00 97.50 103 LEU A N 1
ATOM 762 C CA . LEU A 1 103 ? -3.497 4.067 6.504 1.00 97.50 103 LEU A CA 1
ATOM 763 C C . LEU A 1 103 ? -4.140 2.913 5.712 1.00 97.50 103 LEU A C 1
ATOM 765 O O . LEU A 1 103 ? -3.640 2.566 4.645 1.00 97.50 103 LEU A O 1
ATOM 769 N N . SER A 1 104 ? -5.231 2.328 6.214 1.00 97.81 104 SER A N 1
ATOM 770 C CA . SER A 1 104 ? -5.967 1.234 5.571 1.00 97.81 104 SER A CA 1
ATOM 771 C C . SER A 1 104 ? -7.130 1.715 4.701 1.00 97.81 104 SER A C 1
ATOM 773 O O . SER A 1 104 ? -7.778 0.885 4.069 1.00 97.81 104 SER A O 1
ATOM 775 N N . GLN A 1 105 ? -7.443 3.017 4.685 1.00 98.31 105 GLN A N 1
ATOM 776 C CA . GLN A 1 105 ? -8.615 3.534 3.973 1.00 98.31 105 GLN A CA 1
ATOM 777 C C . GLN A 1 105 ? -8.426 3.568 2.442 1.00 98.31 105 GLN A C 1
ATOM 779 O O . GLN A 1 105 ? -7.290 3.690 1.971 1.00 98.31 105 GLN A O 1
ATOM 784 N N . PRO A 1 106 ? -9.516 3.484 1.655 1.00 98.25 106 PRO A N 1
ATOM 785 C CA . PRO A 1 106 ? -9.477 3.297 0.204 1.00 98.25 106 PRO A CA 1
ATOM 786 C C . PRO A 1 106 ? -8.585 4.265 -0.579 1.00 98.25 106 PRO A C 1
ATOM 788 O O . PRO A 1 106 ? -7.787 3.804 -1.397 1.00 98.25 106 PRO A O 1
ATOM 791 N N . ARG A 1 107 ? -8.651 5.583 -0.331 1.00 98.00 107 ARG A N 1
ATOM 792 C CA . ARG A 1 107 ? -7.796 6.577 -1.011 1.00 98.00 107 ARG A CA 1
ATOM 793 C C . ARG A 1 107 ? -6.321 6.325 -0.770 1.00 98.00 107 ARG A C 1
ATOM 795 O O . ARG A 1 107 ? -5.528 6.494 -1.693 1.00 98.00 107 ARG A O 1
ATOM 802 N N . ASN A 1 108 ? -5.954 5.917 0.443 1.00 98.44 108 ASN A N 1
ATOM 803 C CA . ASN A 1 108 ? -4.569 5.605 0.773 1.00 98.44 108 ASN A CA 1
ATOM 804 C C . ASN A 1 108 ? -4.125 4.338 0.041 1.00 98.44 108 ASN A C 1
ATOM 806 O O . ASN A 1 108 ? -3.068 4.335 -0.575 1.00 98.44 108 ASN A O 1
ATOM 810 N N . VAL A 1 109 ? -4.948 3.288 0.029 1.00 98.62 109 VAL A N 1
ATOM 811 C CA . VAL A 1 109 ? -4.618 2.028 -0.653 1.00 98.62 109 VAL A CA 1
ATOM 812 C C . VAL A 1 109 ? -4.468 2.245 -2.166 1.00 98.62 109 VAL A C 1
ATOM 814 O O . VAL A 1 109 ? -3.396 2.003 -2.721 1.00 98.62 109 VAL A O 1
ATOM 817 N N . ILE A 1 110 ? -5.505 2.755 -2.837 1.00 98.56 110 ILE A N 1
ATOM 818 C CA . ILE A 1 110 ? -5.515 2.919 -4.301 1.00 98.56 110 ILE A CA 1
ATOM 819 C C . ILE A 1 110 ? -4.517 3.997 -4.728 1.00 98.56 110 ILE A C 1
ATOM 821 O O . ILE A 1 110 ? -3.679 3.768 -5.606 1.00 98.56 110 ILE A O 1
ATOM 825 N N . GLY A 1 111 ? -4.580 5.171 -4.093 1.00 98.19 111 GLY A N 1
ATOM 826 C CA . GLY A 1 111 ? -3.701 6.297 -4.396 1.00 98.19 111 GLY A CA 1
ATOM 827 C C . GLY A 1 111 ? -2.2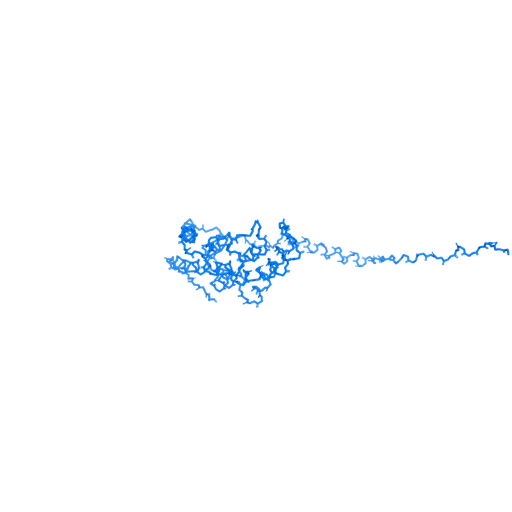42 5.967 -4.107 1.00 98.19 111 GLY A C 1
ATOM 828 O O . GLY A 1 111 ? -1.384 6.201 -4.957 1.00 98.19 111 GLY A O 1
ATOM 829 N N . GLY A 1 112 ? -1.970 5.335 -2.966 1.00 98.38 112 GLY A N 1
ATOM 830 C CA . GLY A 1 112 ? -0.633 4.918 -2.574 1.00 98.38 112 GLY A CA 1
ATOM 831 C C . GLY A 1 112 ? -0.008 3.978 -3.597 1.00 98.38 112 GLY A C 1
ATOM 832 O O . GLY A 1 112 ? 1.076 4.277 -4.100 1.00 98.38 112 GLY A O 1
ATOM 833 N N . HIS A 1 113 ? -0.675 2.870 -3.950 1.00 98.44 113 HIS A N 1
ATOM 834 C CA . HIS A 1 113 ? -0.130 1.904 -4.916 1.00 98.44 113 HIS A CA 1
ATOM 835 C C . HIS A 1 113 ? 0.054 2.515 -6.307 1.00 98.44 113 HIS A C 1
ATOM 837 O O . HIS A 1 113 ? 1.109 2.328 -6.913 1.00 98.44 113 HIS A O 1
ATOM 843 N N . THR A 1 114 ? -0.930 3.278 -6.786 1.00 98.19 114 THR A N 1
ATOM 844 C CA . THR A 1 114 ? -0.891 3.897 -8.119 1.00 98.19 114 THR A CA 1
ATOM 845 C C . THR A 1 114 ? 0.241 4.920 -8.229 1.00 98.19 114 THR A C 1
ATOM 847 O O . THR A 1 114 ? 1.065 4.837 -9.141 1.00 98.19 114 THR A O 1
ATOM 850 N N . LEU A 1 115 ? 0.328 5.862 -7.280 1.00 98.38 115 LEU A N 1
ATOM 851 C CA . LEU A 1 115 ? 1.351 6.912 -7.289 1.00 98.38 115 LEU A CA 1
ATOM 852 C C . LEU A 1 115 ? 2.748 6.341 -7.048 1.00 98.38 115 LEU A C 1
ATOM 854 O O . LEU A 1 115 ? 3.691 6.740 -7.725 1.00 98.38 115 LEU A O 1
ATOM 858 N N . SER A 1 116 ? 2.888 5.376 -6.136 1.00 98.31 116 SER A N 1
ATOM 859 C CA . SER A 1 116 ? 4.185 4.743 -5.873 1.00 98.31 116 SER A CA 1
ATOM 860 C C . SER A 1 116 ? 4.678 3.953 -7.086 1.00 98.31 116 SER A C 1
ATOM 862 O O . SER A 1 116 ? 5.848 4.050 -7.450 1.00 98.31 116 SER A O 1
ATOM 864 N N . ALA A 1 117 ? 3.792 3.213 -7.764 1.00 97.00 117 ALA A N 1
ATOM 865 C CA . ALA A 1 117 ? 4.146 2.517 -8.997 1.00 97.00 117 ALA A CA 1
ATOM 866 C C . ALA A 1 117 ? 4.582 3.498 -10.097 1.00 97.00 117 ALA A C 1
ATOM 868 O O . ALA A 1 117 ? 5.606 3.264 -10.738 1.00 97.00 117 ALA A O 1
ATOM 869 N N . LEU A 1 118 ? 3.863 4.614 -10.276 1.00 97.44 118 LEU A N 1
ATOM 870 C CA . LEU A 1 118 ? 4.243 5.670 -11.218 1.00 97.44 118 LEU A CA 1
ATOM 871 C C . LEU A 1 118 ? 5.635 6.229 -10.900 1.00 97.44 118 LEU A C 1
ATOM 873 O O . LEU A 1 118 ? 6.498 6.261 -11.774 1.00 97.44 118 LEU A O 1
ATOM 877 N N . VAL A 1 119 ? 5.874 6.626 -9.648 1.00 97.75 119 VAL A N 1
ATOM 878 C CA . VAL A 1 119 ? 7.168 7.161 -9.203 1.00 97.75 119 VAL A CA 1
ATOM 879 C C . VAL A 1 119 ? 8.290 6.159 -9.457 1.00 97.75 119 VAL A C 1
ATOM 881 O O . VAL A 1 119 ? 9.313 6.522 -10.032 1.00 97.75 119 VAL A O 1
ATOM 884 N N . GLY A 1 120 ? 8.104 4.892 -9.085 1.00 95.50 120 GLY A N 1
ATOM 885 C CA . GLY A 1 120 ? 9.118 3.864 -9.297 1.00 95.50 120 GLY A CA 1
ATOM 886 C C . GLY A 1 120 ? 9.418 3.609 -10.778 1.00 95.50 120 GLY A C 1
ATOM 887 O O . GLY A 1 120 ? 10.583 3.467 -11.149 1.00 95.50 120 GLY A O 1
ATOM 888 N N . VAL A 1 121 ? 8.399 3.629 -11.646 1.00 94.00 121 VAL A N 1
ATOM 889 C CA . VAL A 1 121 ? 8.576 3.540 -13.106 1.00 94.00 121 VAL A CA 1
ATOM 890 C C . VAL A 1 121 ? 9.353 4.746 -13.638 1.00 94.00 121 VAL A C 1
ATOM 892 O O . VAL A 1 121 ? 10.273 4.566 -14.430 1.00 94.00 121 VAL A O 1
ATOM 895 N N . LEU A 1 122 ? 9.047 5.963 -13.181 1.00 94.81 122 LEU A N 1
ATOM 896 C CA . LEU A 1 122 ? 9.775 7.171 -13.587 1.00 94.81 122 LEU A CA 1
ATOM 897 C C . LEU A 1 122 ? 11.241 7.131 -13.143 1.00 94.81 122 LEU A C 1
ATOM 899 O O . LEU A 1 122 ? 12.133 7.383 -13.952 1.00 94.81 122 LEU A O 1
ATOM 903 N N . VAL A 1 123 ? 11.507 6.745 -11.891 1.00 93.94 123 VAL A N 1
ATOM 904 C CA . VAL A 1 123 ? 12.875 6.545 -11.384 1.00 93.94 123 VAL A CA 1
ATOM 905 C C . VAL A 1 123 ? 13.612 5.532 -12.251 1.00 93.94 123 VAL A C 1
ATOM 907 O O . VAL A 1 123 ? 14.747 5.779 -12.652 1.00 93.94 123 VAL A O 1
ATOM 910 N N . ARG A 1 124 ? 12.963 4.416 -12.599 1.00 88.75 124 ARG A N 1
ATOM 911 C CA . ARG A 1 124 ? 13.538 3.410 -13.491 1.00 88.75 124 ARG A CA 1
ATOM 912 C C . ARG A 1 124 ? 13.925 4.009 -14.842 1.00 88.75 124 ARG A C 1
ATOM 914 O O . ARG A 1 124 ? 15.058 3.822 -15.266 1.00 88.75 124 ARG A O 1
ATOM 921 N N . LEU A 1 125 ? 13.008 4.717 -15.499 1.00 89.38 125 LEU A N 1
ATOM 922 C CA . LEU A 1 125 ? 13.222 5.291 -16.832 1.00 89.38 125 LEU A CA 1
ATOM 923 C C . LEU A 1 125 ? 14.355 6.322 -16.861 1.00 89.38 125 LEU A C 1
ATOM 925 O O . LEU A 1 125 ? 15.044 6.431 -17.867 1.00 89.38 125 LEU A O 1
ATOM 929 N N . ILE A 1 126 ? 14.564 7.056 -15.767 1.00 89.50 126 ILE A N 1
ATOM 930 C CA . ILE A 1 126 ? 15.631 8.059 -15.664 1.00 89.50 126 ILE A CA 1
ATOM 931 C C . ILE A 1 126 ? 16.978 7.400 -15.352 1.00 89.50 126 ILE A C 1
ATOM 933 O O . ILE A 1 126 ? 18.002 7.763 -15.927 1.00 89.50 126 ILE A O 1
ATOM 937 N N . ILE A 1 127 ? 16.980 6.440 -14.426 1.00 85.62 127 ILE A N 1
ATOM 938 C CA . ILE A 1 127 ? 18.207 5.892 -13.851 1.00 85.62 127 ILE A CA 1
ATOM 939 C C . ILE A 1 127 ? 18.731 4.700 -14.658 1.00 85.62 127 ILE A C 1
ATOM 941 O O . ILE A 1 127 ? 19.917 4.660 -14.957 1.00 85.62 127 ILE A O 1
ATOM 945 N N . GLN A 1 128 ? 17.892 3.733 -15.042 1.00 75.12 128 GLN A N 1
ATOM 946 C CA . GLN A 1 128 ? 18.349 2.499 -15.705 1.00 75.12 128 GLN A CA 1
ATOM 947 C C . GLN A 1 128 ? 19.139 2.731 -17.002 1.00 75.12 128 GLN A C 1
ATOM 949 O O . GLN A 1 128 ? 20.151 2.062 -17.164 1.00 75.12 128 GLN A O 1
ATOM 954 N N . PRO A 1 129 ? 18.801 3.683 -17.896 1.00 74.00 129 PRO A N 1
ATOM 955 C CA . PRO A 1 129 ? 19.615 3.926 -19.092 1.00 74.00 129 PRO A CA 1
ATOM 956 C C . PRO A 1 129 ? 21.075 4.313 -18.798 1.00 74.00 129 PRO A C 1
ATOM 958 O O . PRO A 1 129 ? 21.933 4.162 -19.663 1.00 74.00 129 PRO A O 1
ATOM 961 N N . GLN A 1 130 ? 21.367 4.808 -17.590 1.00 69.06 130 GLN A N 1
ATOM 962 C CA . GLN A 1 130 ? 22.708 5.226 -17.165 1.00 69.06 130 GLN A CA 1
ATOM 963 C C . GLN A 1 130 ? 23.552 4.066 -16.614 1.00 69.06 130 GLN A C 1
ATOM 965 O O . GLN A 1 130 ? 24.774 4.172 -16.528 1.00 69.06 130 GLN A O 1
ATOM 970 N N . TYR A 1 131 ? 22.915 2.955 -16.239 1.00 62.19 131 TYR A N 1
ATOM 971 C CA . TYR A 1 131 ? 23.560 1.775 -15.675 1.00 62.19 131 TYR A CA 1
ATOM 972 C C . TYR A 1 131 ? 23.343 0.632 -16.667 1.00 62.19 131 TYR A C 1
ATOM 974 O O . TYR A 1 131 ? 22.223 0.172 -16.841 1.00 62.19 131 TYR A O 1
ATOM 982 N N . GLY A 1 132 ? 24.400 0.205 -17.367 1.00 57.09 132 GLY A N 1
ATOM 983 C CA . GLY A 1 132 ? 24.301 -0.838 -18.398 1.00 57.09 132 GLY A CA 1
ATOM 984 C C . GLY A 1 132 ? 23.503 -2.073 -17.945 1.00 57.09 132 GLY A C 1
ATOM 985 O O . GLY A 1 132 ? 23.505 -2.419 -16.762 1.00 57.09 132 GLY A O 1
ATOM 986 N N . ALA A 1 133 ? 22.823 -2.720 -18.898 1.00 57.53 133 ALA A N 1
ATOM 987 C CA . ALA A 1 133 ? 21.914 -3.842 -18.652 1.00 57.53 133 ALA A CA 1
ATOM 988 C C . ALA A 1 133 ? 22.519 -4.902 -17.706 1.00 57.53 133 ALA A C 1
ATOM 990 O O . ALA A 1 133 ? 23.653 -5.340 -17.898 1.00 57.53 133 ALA A O 1
ATOM 991 N N . GLY A 1 134 ? 21.755 -5.307 -16.683 1.00 56.16 134 GLY A N 1
ATOM 992 C CA . GLY A 1 134 ? 22.143 -6.349 -15.722 1.00 56.16 134 GLY A CA 1
ATOM 993 C C . GLY A 1 134 ? 22.901 -5.864 -14.480 1.00 56.16 134 GLY A C 1
ATOM 994 O O . GLY A 1 134 ? 23.435 -6.684 -13.733 1.00 56.16 134 GLY A O 1
ATOM 995 N N . ARG A 1 135 ? 22.981 -4.548 -14.232 1.00 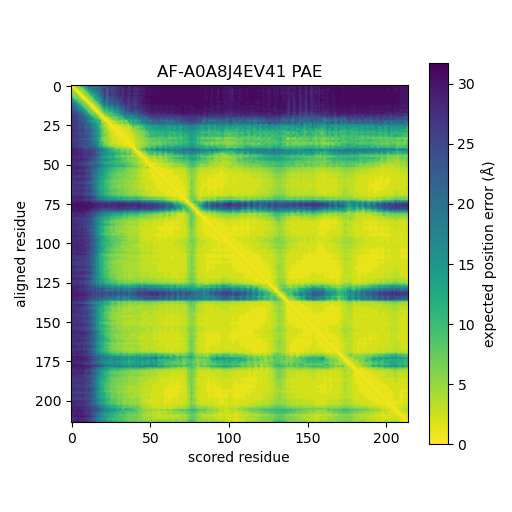60.78 135 ARG A N 1
ATOM 996 C CA . ARG A 1 135 ? 23.471 -4.012 -12.952 1.00 60.78 135 ARG A CA 1
ATOM 997 C C . ARG A 1 135 ? 22.313 -3.555 -12.078 1.00 60.78 135 ARG A C 1
ATOM 999 O O . ARG A 1 135 ? 21.678 -2.533 -12.322 1.00 60.78 135 ARG A O 1
ATOM 1006 N N . VAL A 1 136 ? 22.109 -4.303 -11.004 1.00 59.94 136 VAL A N 1
ATOM 1007 C CA . VAL A 1 136 ? 21.189 -3.989 -9.918 1.00 59.94 136 VAL A CA 1
ATOM 1008 C C . VAL A 1 136 ? 21.546 -2.629 -9.307 1.00 59.94 136 VAL A C 1
ATOM 1010 O O . VAL A 1 136 ? 22.544 -2.492 -8.597 1.00 59.94 136 VAL A O 1
ATOM 1013 N N . ASN A 1 137 ? 20.739 -1.603 -9.581 1.00 75.75 137 ASN A N 1
ATOM 1014 C CA . ASN A 1 137 ? 21.000 -0.267 -9.066 1.00 75.75 137 ASN A CA 1
ATOM 1015 C C . ASN A 1 137 ? 20.308 -0.057 -7.711 1.00 75.75 137 ASN A C 1
ATOM 1017 O O . ASN A 1 137 ? 19.143 0.324 -7.627 1.00 75.75 137 ASN A O 1
ATOM 1021 N N . PHE A 1 138 ? 21.052 -0.259 -6.626 1.00 86.88 138 PHE A N 1
ATOM 1022 C CA . PHE A 1 138 ? 20.585 0.025 -5.265 1.00 86.88 138 PHE A CA 1
ATOM 1023 C C . PHE A 1 138 ? 20.099 1.479 -5.086 1.00 86.88 138 PHE A C 1
ATOM 1025 O O . PHE A 1 138 ? 19.221 1.733 -4.260 1.00 86.88 138 PHE A O 1
ATOM 1032 N N . VAL A 1 139 ? 20.604 2.426 -5.888 1.00 89.44 139 VAL A N 1
ATOM 1033 C CA . VAL A 1 139 ? 20.142 3.820 -5.898 1.00 89.44 139 VAL A CA 1
ATOM 1034 C C . VAL A 1 139 ? 18.720 3.920 -6.448 1.00 89.44 139 VAL A C 1
ATOM 1036 O O . VAL A 1 139 ? 17.924 4.666 -5.885 1.00 89.44 139 VAL A O 1
ATOM 1039 N N . SER A 1 140 ? 18.345 3.154 -7.484 1.00 90.75 140 SER A N 1
ATOM 1040 C CA . SER A 1 140 ? 16.965 3.185 -7.993 1.00 90.75 140 SER A CA 1
ATOM 1041 C C . SER A 1 140 ? 15.976 2.611 -6.980 1.00 90.75 140 SER A C 1
ATOM 1043 O O . SER A 1 140 ? 14.910 3.191 -6.802 1.00 90.75 140 SER A O 1
ATOM 1045 N N . ALA A 1 141 ? 16.340 1.558 -6.239 1.00 91.62 141 ALA A N 1
ATOM 1046 C CA . ALA A 1 141 ? 15.529 1.071 -5.117 1.00 91.62 141 ALA A CA 1
ATOM 1047 C C . ALA A 1 141 ? 15.322 2.153 -4.047 1.00 91.62 141 ALA A C 1
ATOM 1049 O O . ALA A 1 141 ? 14.188 2.418 -3.641 1.00 91.62 141 ALA A O 1
ATOM 1050 N N . ALA A 1 142 ? 16.414 2.793 -3.611 1.00 95.12 142 ALA A N 1
ATOM 1051 C CA . ALA A 1 142 ? 16.372 3.827 -2.584 1.00 95.12 142 ALA A CA 1
ATOM 1052 C C . ALA A 1 142 ? 15.536 5.039 -3.026 1.00 95.12 142 ALA A C 1
ATOM 1054 O O . ALA A 1 142 ? 14.660 5.488 -2.282 1.00 95.12 142 ALA A O 1
ATOM 1055 N N . LEU A 1 143 ? 15.756 5.540 -4.245 1.00 95.56 143 LEU A N 1
ATOM 1056 C CA . LEU A 1 143 ? 14.996 6.650 -4.822 1.00 95.56 143 LEU A CA 1
ATOM 1057 C C . LEU A 1 143 ? 13.530 6.277 -5.050 1.00 95.56 143 LEU A C 1
ATOM 1059 O O . LEU A 1 143 ? 12.649 7.037 -4.664 1.00 95.56 143 LEU A O 1
ATOM 1063 N N . GLY A 1 144 ? 13.254 5.101 -5.617 1.00 96.19 144 GLY A N 1
ATOM 1064 C CA . GLY A 1 144 ? 11.897 4.618 -5.869 1.00 96.19 144 GLY A CA 1
ATOM 1065 C C . GLY A 1 144 ? 11.068 4.549 -4.591 1.00 96.19 144 GLY A C 1
ATOM 1066 O O . GLY A 1 144 ? 9.961 5.081 -4.550 1.00 96.19 144 GLY A O 1
ATOM 1067 N N . MET A 1 145 ? 11.623 3.973 -3.521 1.00 97.25 145 MET A N 1
ATOM 1068 C CA . MET A 1 145 ? 10.968 3.908 -2.211 1.00 97.25 145 MET A CA 1
ATOM 1069 C C . MET A 1 145 ? 10.784 5.294 -1.580 1.00 97.25 145 MET A C 1
ATOM 1071 O O . MET A 1 145 ? 9.674 5.663 -1.193 1.00 97.25 145 MET A O 1
ATOM 1075 N N . SER A 1 146 ? 11.868 6.064 -1.454 1.00 98.19 146 SER A N 1
ATOM 1076 C CA . SER A 1 146 ? 11.851 7.341 -0.728 1.00 98.19 146 SER A CA 1
ATOM 1077 C C . SER A 1 146 ? 11.004 8.407 -1.424 1.00 98.19 146 SER A C 1
ATOM 1079 O O . SER A 1 146 ? 10.233 9.093 -0.758 1.00 98.19 146 SER A O 1
ATOM 1081 N N . LEU A 1 147 ? 11.062 8.513 -2.756 1.00 98.50 147 LEU A N 1
ATOM 1082 C CA . LEU A 1 147 ? 10.205 9.431 -3.507 1.00 98.50 147 LEU A CA 1
ATOM 1083 C C . LEU A 1 147 ? 8.737 9.005 -3.450 1.00 98.50 147 LEU A C 1
ATOM 1085 O O . LEU A 1 147 ? 7.871 9.866 -3.319 1.00 98.50 147 LEU A O 1
ATOM 1089 N N . SER A 1 148 ? 8.447 7.700 -3.484 1.00 98.56 148 SER A N 1
ATOM 1090 C CA . SER A 1 148 ? 7.075 7.202 -3.318 1.00 98.56 148 SER A CA 1
ATOM 1091 C C . SER A 1 148 ? 6.501 7.600 -1.961 1.00 98.56 148 SER A C 1
ATOM 1093 O O . SER A 1 148 ? 5.381 8.101 -1.890 1.00 98.56 148 SER A O 1
ATOM 1095 N N . LEU A 1 149 ? 7.286 7.452 -0.886 1.00 98.56 149 LEU A N 1
ATOM 1096 C CA . LEU A 1 149 ? 6.905 7.923 0.446 1.00 98.56 149 LEU A CA 1
ATOM 1097 C C . LEU A 1 149 ? 6.615 9.431 0.449 1.00 98.56 149 LEU A C 1
ATOM 1099 O O . LEU A 1 149 ? 5.553 9.839 0.918 1.00 98.56 149 LEU A O 1
ATOM 1103 N N . THR A 1 150 ? 7.516 10.242 -0.106 1.00 98.69 150 THR A N 1
ATOM 1104 C CA . THR A 1 150 ? 7.353 11.702 -0.172 1.00 98.69 150 THR A CA 1
ATOM 1105 C C . THR A 1 150 ? 6.099 12.103 -0.951 1.00 98.69 150 THR A C 1
ATOM 1107 O O . THR A 1 150 ? 5.329 12.941 -0.487 1.00 98.69 150 THR A O 1
ATOM 1110 N N . VAL A 1 151 ? 5.840 11.483 -2.107 1.00 98.75 151 VAL A N 1
ATOM 1111 C CA . VAL A 1 151 ? 4.648 11.757 -2.928 1.00 98.75 151 VAL A CA 1
ATOM 1112 C C . VAL A 1 151 ? 3.368 11.351 -2.203 1.00 98.75 151 VAL A C 1
ATOM 1114 O O . VAL A 1 151 ? 2.388 12.100 -2.211 1.00 98.75 151 VAL A O 1
ATOM 1117 N N . MET A 1 152 ? 3.363 10.202 -1.530 1.00 98.62 152 MET A N 1
ATOM 1118 C CA . MET A 1 152 ? 2.217 9.785 -0.728 1.00 98.62 152 MET A CA 1
ATOM 1119 C C . MET A 1 152 ? 1.930 10.758 0.423 1.00 98.62 152 MET A C 1
ATOM 1121 O O . MET A 1 152 ? 0.774 11.121 0.645 1.00 98.62 152 MET A O 1
ATOM 1125 N N . GLN A 1 153 ? 2.971 11.229 1.117 1.00 98.50 153 GLN A N 1
ATOM 1126 C CA . GLN A 1 153 ? 2.832 12.238 2.170 1.00 98.50 153 GLN A CA 1
ATOM 1127 C C . GLN A 1 153 ? 2.299 13.562 1.613 1.00 98.50 153 GLN A C 1
ATOM 1129 O O . GLN A 1 153 ? 1.372 14.130 2.184 1.00 98.50 153 GLN A O 1
ATOM 1134 N N . ALA A 1 154 ? 2.828 14.016 0.474 1.00 98.56 154 ALA A N 1
ATOM 1135 C CA . ALA A 1 154 ? 2.411 15.259 -0.170 1.00 98.56 154 ALA A CA 1
ATOM 1136 C C . ALA A 1 154 ? 0.950 15.228 -0.654 1.00 98.56 154 ALA A C 1
ATOM 1138 O O . ALA A 1 154 ? 0.270 16.249 -0.644 1.00 98.56 154 ALA A O 1
ATOM 1139 N N . THR A 1 155 ? 0.450 14.062 -1.065 1.00 98.38 155 THR A N 1
ATOM 1140 C CA . THR A 1 155 ? -0.914 13.896 -1.603 1.00 98.38 155 THR A CA 1
ATOM 1141 C C . THR A 1 155 ? -1.940 13.439 -0.561 1.00 98.38 155 THR A C 1
ATOM 1143 O O . THR A 1 155 ? -3.133 13.322 -0.869 1.00 98.38 155 THR A O 1
ATOM 1146 N N . GLY A 1 156 ? -1.492 13.168 0.671 1.00 97.69 156 GLY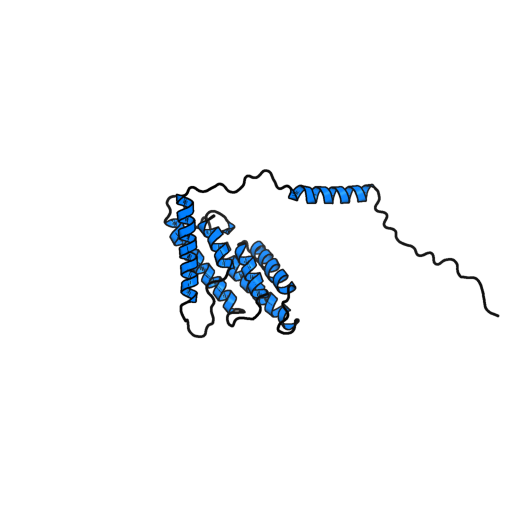 A N 1
ATOM 1147 C CA . GLY A 1 156 ? -2.329 12.590 1.719 1.00 97.69 156 GLY A CA 1
ATOM 1148 C C . GLY A 1 156 ? -2.857 11.205 1.339 1.00 97.69 156 GLY A C 1
ATOM 1149 O O . GLY A 1 156 ? -4.031 10.926 1.563 1.00 97.69 156 GLY A O 1
ATOM 1150 N N . THR A 1 157 ? -2.015 10.380 0.706 1.00 98.19 157 THR A N 1
ATOM 1151 C CA . THR A 1 157 ? -2.334 9.011 0.258 1.00 98.19 157 THR A CA 1
ATOM 1152 C C . THR A 1 157 ? -1.446 7.950 0.921 1.00 98.19 157 THR A C 1
ATOM 1154 O O . THR A 1 157 ? -1.279 6.849 0.401 1.00 98.19 157 THR A O 1
ATOM 1157 N N . THR A 1 158 ? -0.836 8.269 2.069 1.00 98.50 158 THR A N 1
ATOM 1158 C CA . THR A 1 158 ? 0.127 7.393 2.753 1.00 98.50 158 THR A CA 1
ATOM 1159 C C . THR A 1 158 ? -0.442 6.012 3.051 1.00 98.50 158 THR A C 1
ATOM 1161 O O . THR A 1 158 ? -1.250 5.828 3.959 1.00 98.50 158 THR A O 1
ATOM 1164 N N . HIS A 1 159 ? 0.082 5.026 2.325 1.00 98.38 159 HIS A N 1
ATOM 1165 C CA . HIS A 1 159 ? -0.136 3.606 2.539 1.00 98.38 159 HIS A CA 1
ATOM 1166 C C . HIS A 1 159 ? 1.225 2.901 2.542 1.00 98.38 159 HIS A C 1
ATOM 1168 O O . HIS A 1 159 ? 1.789 2.661 1.476 1.00 98.38 159 HIS A O 1
ATOM 1174 N N . PRO A 1 160 ? 1.798 2.582 3.718 1.00 97.62 160 PRO A N 1
ATOM 1175 C CA . PRO A 1 160 ? 3.161 2.055 3.814 1.00 97.62 160 PRO A CA 1
ATOM 1176 C C . PRO A 1 160 ? 3.476 0.857 2.897 1.00 97.62 160 PRO A C 1
ATOM 1178 O O . PRO A 1 160 ? 4.554 0.866 2.299 1.00 97.62 160 PRO A O 1
ATOM 1181 N N . PRO A 1 161 ? 2.564 -0.121 2.687 1.00 98.19 161 PRO A N 1
ATOM 1182 C CA . PRO A 1 161 ? 2.783 -1.198 1.719 1.00 98.19 161 PRO A CA 1
ATOM 1183 C C . PRO A 1 161 ? 3.089 -0.704 0.301 1.00 98.19 161 PRO A C 1
ATOM 1185 O O . PRO A 1 161 ? 3.914 -1.288 -0.400 1.00 98.19 161 PRO A O 1
ATOM 1188 N N . ALA A 1 162 ? 2.489 0.409 -0.121 1.00 98.12 162 ALA A N 1
ATOM 1189 C CA . ALA A 1 162 ? 2.706 0.962 -1.448 1.00 98.12 162 ALA A CA 1
ATOM 1190 C C . ALA A 1 162 ? 4.126 1.503 -1.666 1.00 98.12 162 ALA A C 1
ATOM 1192 O O . ALA A 1 162 ? 4.607 1.468 -2.796 1.00 98.12 162 ALA A O 1
ATOM 1193 N N . GLY A 1 163 ? 4.859 1.885 -0.616 1.00 97.69 163 GLY A N 1
ATOM 1194 C CA . GLY A 1 163 ? 6.275 2.241 -0.756 1.00 97.69 163 GLY A CA 1
ATOM 1195 C C . GLY A 1 163 ? 7.093 1.105 -1.389 1.00 97.69 163 GLY A C 1
ATOM 1196 O O . GLY A 1 163 ? 7.872 1.328 -2.318 1.00 97.69 163 GLY A O 1
ATOM 1197 N N . ALA A 1 164 ? 6.822 -0.143 -0.986 1.00 96.94 164 ALA A N 1
ATOM 1198 C CA . ALA A 1 164 ? 7.435 -1.322 -1.595 1.00 96.94 164 ALA A CA 1
ATOM 1199 C C . ALA A 1 164 ? 7.004 -1.528 -3.061 1.00 96.94 164 ALA A C 1
ATOM 1201 O O . ALA A 1 164 ? 7.759 -2.096 -3.844 1.00 96.94 164 ALA A O 1
ATOM 1202 N N . THR A 1 165 ? 5.834 -1.024 -3.468 1.00 97.00 165 THR A N 1
ATOM 1203 C CA . THR A 1 165 ? 5.412 -1.019 -4.883 1.00 97.00 165 THR A CA 1
ATOM 1204 C C . THR A 1 165 ? 6.331 -0.130 -5.717 1.00 97.00 165 THR A C 1
ATOM 1206 O O . THR A 1 165 ? 6.819 -0.565 -6.757 1.00 97.00 165 THR A O 1
ATOM 1209 N N . GLY A 1 166 ? 6.633 1.081 -5.239 1.00 96.44 166 GLY A N 1
ATOM 1210 C CA . GLY A 1 166 ? 7.574 1.980 -5.912 1.00 96.44 166 GLY A CA 1
ATOM 1211 C C . GLY A 1 166 ? 9.007 1.452 -5.928 1.00 96.44 166 GLY A C 1
ATOM 1212 O O . GLY A 1 166 ? 9.688 1.553 -6.948 1.00 96.44 166 GLY A O 1
ATOM 1213 N N . LEU A 1 167 ? 9.443 0.809 -4.840 1.00 95.12 167 LEU A N 1
ATOM 1214 C CA . LEU A 1 167 ? 10.728 0.107 -4.794 1.00 95.12 167 LEU A CA 1
ATOM 1215 C C . LEU A 1 167 ? 10.806 -0.974 -5.878 1.00 95.12 167 LEU A C 1
ATOM 1217 O O . LEU A 1 167 ? 11.748 -0.972 -6.666 1.00 95.12 167 LEU A O 1
ATOM 1221 N N . ILE A 1 168 ? 9.814 -1.870 -5.946 1.00 92.31 168 ILE A N 1
ATOM 1222 C CA . ILE A 1 168 ? 9.785 -2.971 -6.922 1.00 92.31 168 ILE A CA 1
ATOM 1223 C C . ILE A 1 168 ? 9.810 -2.426 -8.352 1.00 92.31 168 ILE A C 1
ATOM 1225 O O . ILE A 1 168 ? 10.641 -2.866 -9.144 1.00 92.31 168 ILE A O 1
ATOM 1229 N N . ALA A 1 169 ? 8.980 -1.426 -8.670 1.00 92.50 169 ALA A N 1
ATOM 1230 C CA . ALA A 1 169 ? 8.977 -0.790 -9.990 1.00 92.50 169 ALA A CA 1
ATOM 1231 C C . ALA A 1 169 ? 10.363 -0.260 -10.397 1.00 92.50 169 ALA A C 1
ATOM 1233 O O . ALA A 1 169 ? 10.797 -0.451 -11.539 1.00 92.50 169 ALA A O 1
ATOM 1234 N N . ALA A 1 170 ? 11.063 0.382 -9.459 1.00 92.19 170 ALA A N 1
ATOM 1235 C CA . ALA A 1 170 ? 12.363 0.995 -9.703 1.00 92.19 170 ALA A CA 1
ATOM 1236 C C . ALA A 1 170 ? 13.525 -0.012 -9.762 1.00 92.19 170 ALA A C 1
ATOM 1238 O O . ALA A 1 170 ? 14.552 0.282 -10.381 1.00 92.19 170 ALA A O 1
ATOM 1239 N N . TYR A 1 171 ? 13.383 -1.173 -9.116 1.00 87.81 171 TYR A N 1
ATOM 1240 C CA . TYR A 1 171 ? 14.492 -2.089 -8.833 1.00 87.81 171 TYR A CA 1
ATOM 1241 C C . TYR A 1 171 ? 14.433 -3.433 -9.561 1.00 87.81 171 TYR A C 1
ATOM 1243 O O . TYR A 1 171 ? 15.481 -4.025 -9.781 1.00 87.81 171 TYR A O 1
ATOM 1251 N N . ALA A 1 172 ? 13.248 -3.932 -9.914 1.00 82.44 172 ALA A N 1
ATOM 1252 C CA . ALA A 1 172 ? 13.082 -5.304 -10.391 1.00 82.44 172 ALA A CA 1
ATOM 1253 C C . ALA A 1 172 ? 14.035 -5.675 -11.547 1.00 82.44 172 ALA A C 1
ATOM 1255 O O . ALA A 1 172 ? 14.084 -4.969 -12.564 1.00 82.44 172 ALA A O 1
ATOM 1256 N N . ASP A 1 173 ? 14.764 -6.779 -11.353 1.00 73.50 173 ASP A N 1
ATOM 1257 C CA . ASP A 1 173 ? 15.731 -7.383 -12.275 1.00 73.50 173 ASP A CA 1
ATOM 1258 C C . ASP A 1 173 ? 15.660 -8.931 -12.143 1.00 73.50 173 ASP A C 1
ATOM 1260 O O . ASP A 1 173 ? 15.704 -9.418 -11.007 1.00 73.50 173 ASP A O 1
ATOM 1264 N N . PRO A 1 174 ? 15.496 -9.726 -13.228 1.00 73.06 174 PRO 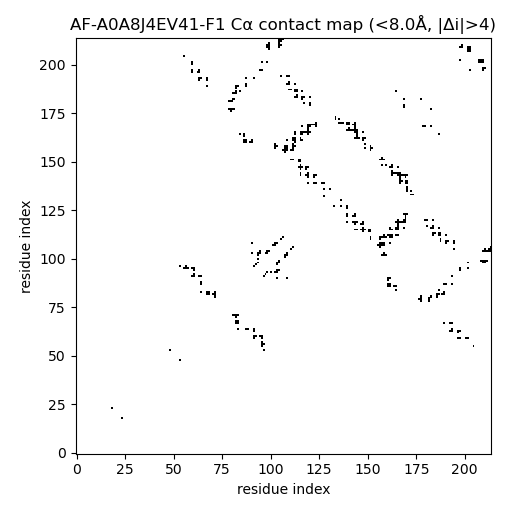A N 1
ATOM 1265 C CA . PRO A 1 174 ? 15.265 -9.301 -14.614 1.00 73.06 174 PRO A CA 1
ATOM 1266 C C . PRO A 1 174 ? 14.019 -8.417 -14.741 1.00 73.06 174 PRO A C 1
ATOM 1268 O O . PRO A 1 174 ? 13.269 -8.260 -13.781 1.00 73.06 174 PRO A O 1
ATOM 1271 N N . ILE A 1 175 ? 13.806 -7.809 -15.910 1.00 74.19 175 ILE A N 1
ATOM 1272 C CA . ILE A 1 175 ? 12.635 -6.967 -16.193 1.00 74.19 175 ILE A CA 1
ATOM 1273 C C . ILE A 1 175 ? 11.513 -7.843 -16.771 1.00 74.19 175 ILE A C 1
ATOM 1275 O O . ILE A 1 175 ? 11.572 -8.163 -17.955 1.00 74.19 175 ILE A O 1
ATOM 1279 N N . PRO A 1 176 ? 10.492 -8.254 -15.995 1.00 73.75 176 PRO A N 1
ATOM 1280 C CA . PRO A 1 176 ? 9.328 -8.915 -16.563 1.00 73.75 176 PRO A CA 1
ATOM 1281 C C . PRO A 1 176 ? 8.598 -8.062 -17.597 1.00 73.75 176 PRO A C 1
ATOM 1283 O O . PRO A 1 176 ? 8.505 -6.846 -17.449 1.00 73.75 176 PRO A O 1
ATOM 1286 N N . ASP A 1 177 ? 7.937 -8.715 -18.546 1.00 76.81 177 ASP A N 1
ATOM 1287 C CA . ASP A 1 177 ? 7.175 -8.070 -19.629 1.00 76.81 177 ASP A CA 1
ATOM 1288 C C . ASP A 1 177 ? 6.026 -7.164 -19.149 1.00 76.81 177 ASP A C 1
ATOM 1290 O O . ASP A 1 177 ? 5.511 -6.329 -19.895 1.00 76.81 177 ASP A O 1
ATOM 1294 N N . TRP A 1 178 ? 5.613 -7.321 -17.889 1.00 73.62 178 TRP A N 1
ATOM 1295 C CA . TRP A 1 178 ? 4.598 -6.501 -17.230 1.00 73.62 178 TRP A CA 1
ATOM 1296 C C . TRP A 1 178 ? 5.137 -5.184 -16.646 1.00 73.62 178 TRP A C 1
ATOM 1298 O O . TRP A 1 178 ? 4.373 -4.415 -16.066 1.00 73.62 178 TRP A O 1
ATOM 1308 N N . HIS A 1 179 ? 6.437 -4.900 -16.770 1.00 75.69 179 HIS A N 1
ATOM 1309 C CA . HIS A 1 179 ? 7.069 -3.698 -16.212 1.00 75.69 179 HIS A CA 1
ATOM 1310 C C . HIS A 1 179 ? 6.667 -2.399 -16.927 1.00 75.69 179 HIS A C 1
ATOM 1312 O O . HIS A 1 179 ? 5.998 -2.383 -17.960 1.00 75.69 179 HIS A O 1
ATOM 1318 N N . GLY A 1 180 ? 7.069 -1.264 -16.350 1.00 84.50 180 GLY A N 1
ATOM 1319 C CA . GLY A 1 180 ? 6.719 0.060 -16.862 1.00 84.50 180 GLY A CA 1
ATOM 1320 C C . GLY A 1 180 ? 5.276 0.434 -16.524 1.00 84.50 180 GLY A C 1
ATOM 1321 O O . GLY A 1 180 ? 4.770 0.095 -15.456 1.00 84.50 180 GLY A O 1
ATOM 1322 N N . PHE A 1 181 ? 4.585 1.128 -17.428 1.00 87.69 181 PHE A N 1
ATOM 1323 C CA . PHE A 1 181 ? 3.211 1.587 -17.181 1.00 87.69 181 PHE A CA 1
ATOM 1324 C C . PHE A 1 181 ? 2.202 0.442 -16.978 1.00 87.69 181 PHE A C 1
ATOM 1326 O O . PHE A 1 181 ? 1.210 0.622 -16.270 1.00 87.69 181 PHE A O 1
ATOM 1333 N N . LYS A 1 182 ? 2.478 -0.758 -17.505 1.00 89.25 182 LYS A N 1
ATOM 1334 C CA . LYS A 1 182 ? 1.683 -1.967 -17.232 1.00 89.25 182 LYS A CA 1
ATOM 1335 C C . LYS A 1 182 ? 1.725 -2.370 -15.755 1.00 89.25 182 LYS A C 1
ATOM 1337 O O . LYS A 1 182 ? 0.708 -2.802 -15.211 1.00 89.25 182 LYS A O 1
ATOM 1342 N N . PHE A 1 183 ? 2.851 -2.154 -15.073 1.00 90.31 183 PHE A N 1
ATOM 1343 C CA . PHE A 1 183 ? 2.955 -2.402 -13.637 1.00 90.31 183 PHE A CA 1
ATOM 1344 C C . PHE A 1 183 ? 2.116 -1.413 -12.837 1.00 90.31 183 PHE A C 1
ATOM 1346 O O . PHE A 1 183 ? 1.441 -1.808 -11.894 1.00 90.31 183 PHE A O 1
ATOM 1353 N N . MET A 1 184 ? 2.118 -0.138 -13.235 1.00 92.75 184 MET A N 1
ATOM 1354 C CA . MET A 1 184 ? 1.263 0.875 -12.615 1.00 92.75 184 MET A CA 1
ATOM 1355 C C . MET A 1 184 ? -0.211 0.481 -12.716 1.00 92.75 184 MET A C 1
ATOM 1357 O O . MET A 1 184 ? -0.918 0.507 -11.712 1.00 92.75 184 MET A O 1
ATOM 1361 N N . LEU A 1 185 ? -0.656 0.053 -13.900 1.00 91.44 185 LEU A N 1
ATOM 1362 C CA . LEU A 1 185 ? -2.024 -0.418 -14.092 1.00 91.44 185 LEU A CA 1
ATOM 1363 C C . LEU A 1 185 ? -2.304 -1.709 -13.305 1.00 91.44 185 LEU A C 1
ATOM 1365 O O . LEU A 1 185 ? -3.370 -1.822 -12.712 1.00 91.44 185 LEU A O 1
ATOM 1369 N N . SER A 1 186 ? -1.339 -2.629 -13.213 1.00 90.69 186 SER A N 1
ATOM 1370 C CA . SER A 1 186 ? -1.449 -3.834 -12.375 1.00 90.69 186 SER A CA 1
ATOM 1371 C C . SER A 1 186 ? -1.630 -3.489 -10.894 1.00 90.69 186 SER A C 1
ATOM 1373 O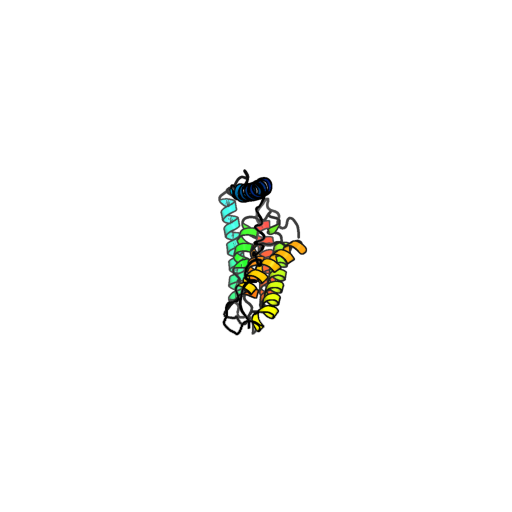 O . SER A 1 186 ? -2.529 -4.008 -10.238 1.00 90.69 186 SER A O 1
ATOM 1375 N N . ALA A 1 187 ? -0.808 -2.580 -10.363 1.00 94.38 187 ALA A N 1
ATOM 1376 C CA . ALA A 1 187 ? -0.868 -2.145 -8.972 1.00 94.38 187 ALA A CA 1
ATOM 1377 C C . ALA A 1 187 ? -2.176 -1.394 -8.669 1.00 94.38 187 ALA A C 1
ATOM 1379 O O . ALA A 1 187 ? -2.806 -1.630 -7.636 1.00 94.38 187 ALA A O 1
ATOM 1380 N N . ALA A 1 188 ? -2.622 -0.531 -9.586 1.00 95.38 188 ALA A N 1
ATOM 1381 C CA . ALA A 1 188 ? -3.904 0.159 -9.484 1.00 95.38 188 ALA A CA 1
ATOM 1382 C C . ALA A 1 188 ? -5.078 -0.835 -9.517 1.00 95.38 188 ALA A C 1
ATOM 1384 O O . ALA A 1 188 ? -5.915 -0.830 -8.621 1.00 95.38 188 ALA A O 1
ATOM 1385 N N . ALA A 1 189 ? -5.111 -1.748 -10.489 1.00 94.25 189 ALA A N 1
ATOM 1386 C CA . ALA A 1 189 ? -6.174 -2.742 -10.616 1.00 94.25 189 ALA A CA 1
ATOM 1387 C C . ALA A 1 189 ? -6.217 -3.699 -9.413 1.00 94.25 189 ALA A C 1
ATOM 1389 O O . ALA A 1 189 ? -7.279 -3.899 -8.824 1.00 94.25 189 ALA A O 1
ATOM 1390 N N . GLY A 1 190 ? -5.065 -4.231 -8.992 1.00 95.06 190 GLY A N 1
ATOM 1391 C CA . GLY A 1 190 ? -4.956 -5.093 -7.816 1.00 95.06 190 GLY A CA 1
ATOM 1392 C C . GLY A 1 190 ? -5.406 -4.388 -6.535 1.00 95.06 190 GLY A C 1
ATOM 1393 O O . GLY A 1 190 ? -6.179 -4.952 -5.765 1.00 95.06 190 GLY A O 1
ATOM 1394 N N . SER A 1 191 ? -5.008 -3.128 -6.329 1.00 97.44 191 SER A N 1
ATOM 1395 C CA . SER A 1 191 ? -5.454 -2.343 -5.168 1.00 97.44 191 SER A CA 1
ATOM 1396 C C . SER A 1 191 ? -6.958 -2.031 -5.193 1.00 97.44 191 SER A C 1
ATOM 1398 O O . SER A 1 191 ? -7.600 -2.100 -4.146 1.00 97.44 191 SER A O 1
ATOM 1400 N N . CYS A 1 192 ? -7.556 -1.790 -6.365 1.00 97.75 192 CYS A N 1
ATOM 1401 C CA . CYS A 1 192 ? -9.009 -1.658 -6.511 1.00 97.75 192 CYS A CA 1
ATOM 1402 C C . CYS A 1 192 ? -9.750 -2.948 -6.131 1.00 97.75 192 CYS A C 1
ATOM 1404 O O . CYS A 1 192 ? -10.740 -2.887 -5.403 1.00 97.75 192 CYS A O 1
ATOM 1406 N N . VAL A 1 193 ? -9.263 -4.117 -6.569 1.00 97.00 193 VAL A N 1
ATOM 1407 C CA . VAL A 1 193 ? -9.840 -5.419 -6.184 1.00 97.00 193 VAL A CA 1
ATOM 1408 C C . VAL A 1 193 ? -9.722 -5.638 -4.675 1.00 97.00 193 VAL A C 1
ATOM 1410 O O . VAL A 1 193 ? -10.696 -6.029 -4.032 1.00 97.00 193 VAL A O 1
ATOM 1413 N N . MET A 1 194 ? -8.565 -5.325 -4.085 1.00 97.94 194 MET A N 1
ATOM 1414 C CA . MET A 1 194 ? -8.367 -5.403 -2.635 1.00 97.94 194 MET A CA 1
ATOM 1415 C C . MET A 1 194 ? -9.355 -4.509 -1.881 1.00 97.94 194 MET A C 1
ATOM 1417 O O . MET A 1 194 ? -9.975 -4.962 -0.921 1.00 97.94 194 MET A O 1
ATOM 1421 N N . VAL A 1 195 ? -9.534 -3.255 -2.313 1.00 98.38 195 VAL A N 1
ATOM 1422 C CA . VAL A 1 195 ? -10.492 -2.323 -1.696 1.00 98.38 195 VAL A CA 1
ATOM 1423 C C . VAL A 1 195 ? -11.917 -2.831 -1.840 1.00 98.38 195 VAL A C 1
ATOM 1425 O O . VAL A 1 195 ? -12.648 -2.815 -0.855 1.00 98.38 195 VAL A O 1
ATOM 1428 N N . LEU A 1 196 ? -12.306 -3.337 -3.011 1.00 98.31 196 LEU A N 1
ATOM 1429 C CA . LEU A 1 196 ? -13.626 -3.932 -3.210 1.00 98.31 196 LEU A CA 1
ATOM 1430 C C . LEU A 1 196 ? -13.878 -5.069 -2.213 1.00 98.31 196 LEU A C 1
ATOM 1432 O O . LEU A 1 196 ? -14.917 -5.102 -1.560 1.00 98.31 196 LEU A O 1
ATOM 1436 N N . LEU A 1 197 ? -12.912 -5.968 -2.033 1.00 98.12 197 LEU A N 1
ATOM 1437 C CA . LEU A 1 197 ? -13.047 -7.073 -1.085 1.00 98.12 197 LEU A CA 1
ATOM 1438 C C . LEU A 1 197 ? -13.019 -6.598 0.369 1.00 98.12 197 LEU A C 1
ATOM 1440 O O . LEU A 1 197 ? -13.759 -7.133 1.187 1.00 98.12 197 LEU A O 1
ATOM 1444 N N . ALA A 1 198 ? -12.255 -5.559 0.706 1.00 97.75 198 ALA A N 1
ATOM 1445 C CA . ALA A 1 198 ? -12.319 -4.953 2.033 1.00 97.75 198 ALA A CA 1
ATOM 1446 C C . ALA A 1 198 ? -13.660 -4.264 2.307 1.00 97.75 198 ALA A C 1
ATOM 1448 O O . ALA A 1 198 ? -14.156 -4.376 3.425 1.00 97.75 198 ALA A O 1
ATOM 1449 N N . LEU A 1 199 ? -14.269 -3.611 1.313 1.00 98.00 199 LEU A N 1
ATOM 1450 C CA . LEU A 1 199 ? -15.620 -3.053 1.414 1.00 98.00 199 LEU A CA 1
ATOM 1451 C C . LEU A 1 199 ? -16.644 -4.155 1.678 1.00 98.00 199 LEU A C 1
ATOM 1453 O O . LEU A 1 199 ? -17.478 -4.012 2.565 1.00 98.00 199 LEU A O 1
ATOM 1457 N N . LEU A 1 200 ? -16.577 -5.266 0.949 1.00 97.50 200 LEU A N 1
ATOM 1458 C CA . LEU A 1 200 ? -17.521 -6.364 1.139 1.00 97.50 200 LEU A CA 1
ATOM 1459 C C . LEU A 1 200 ? -17.301 -7.051 2.491 1.00 97.50 200 LEU A C 1
ATOM 1461 O O . LEU A 1 200 ? -18.209 -7.120 3.311 1.00 97.50 200 LEU A O 1
ATOM 1465 N N . LEU A 1 201 ? -16.085 -7.523 2.758 1.00 96.81 201 LEU A N 1
ATOM 1466 C 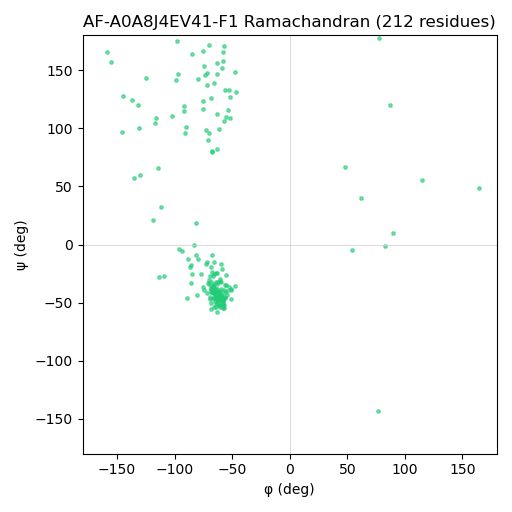CA . LEU A 1 201 ? -15.813 -8.419 3.880 1.00 96.81 201 LEU A CA 1
ATOM 1467 C C . LEU A 1 201 ? -15.794 -7.699 5.234 1.00 96.81 201 LEU A C 1
ATOM 1469 O O . LEU A 1 201 ? -16.276 -8.268 6.210 1.00 96.81 201 LEU A O 1
ATOM 1473 N N . ASN A 1 202 ? -15.298 -6.456 5.327 1.00 97.00 202 ASN A N 1
ATOM 1474 C CA . ASN A 1 202 ? -15.326 -5.739 6.608 1.00 97.00 202 ASN A CA 1
ATOM 1475 C C . ASN A 1 202 ? -16.743 -5.309 7.006 1.00 97.00 202 ASN A C 1
ATOM 1477 O O . ASN A 1 202 ? -17.039 -5.317 8.197 1.00 97.00 202 ASN A O 1
ATOM 1481 N N . ASN A 1 203 ? -17.619 -4.974 6.051 1.00 96.69 203 ASN A N 1
ATOM 1482 C CA . ASN A 1 203 ? -18.997 -4.564 6.358 1.00 96.69 203 ASN A CA 1
ATOM 1483 C C . ASN A 1 203 ? -19.958 -5.741 6.600 1.00 96.69 203 ASN A C 1
ATOM 1485 O O . ASN A 1 203 ? -21.071 -5.520 7.066 1.00 96.69 203 ASN A O 1
ATOM 1489 N N . LEU A 1 204 ? -19.546 -6.989 6.340 1.00 95.69 204 LEU A N 1
ATOM 1490 C CA . LEU A 1 204 ? -20.296 -8.178 6.775 1.00 95.69 204 LEU A CA 1
ATOM 1491 C C . LEU A 1 204 ? -20.200 -8.417 8.290 1.00 95.69 204 LEU A C 1
ATOM 1493 O O . LEU A 1 204 ? -20.980 -9.188 8.845 1.00 95.69 204 LEU A O 1
ATOM 1497 N N . VAL A 1 205 ? -19.236 -7.786 8.964 1.00 94.12 205 VAL A N 1
ATOM 1498 C CA . VAL A 1 205 ? -18.965 -7.990 10.389 1.00 94.12 205 VAL A CA 1
ATOM 1499 C C . VAL A 1 205 ? -19.758 -6.968 11.207 1.00 94.12 205 VAL A C 1
ATOM 1501 O O . VAL A 1 205 ? -19.506 -5.767 11.077 1.00 94.12 205 VAL A O 1
ATOM 1504 N N . PRO A 1 206 ? -20.671 -7.401 12.097 1.00 92.12 206 PRO A N 1
ATOM 1505 C CA . PRO A 1 206 ? -21.416 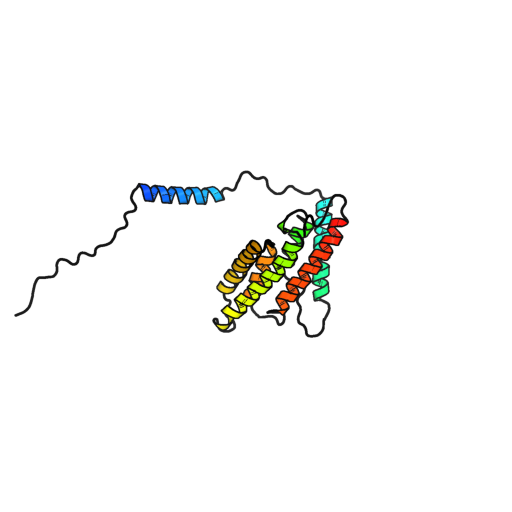-6.481 12.947 1.00 92.12 206 PRO A CA 1
ATOM 1506 C C . PRO A 1 206 ? -20.485 -5.589 13.779 1.00 92.12 206 PRO A C 1
ATOM 1508 O O . PRO A 1 206 ? -19.530 -6.066 14.391 1.00 92.12 206 PRO A O 1
ATOM 1511 N N . GLY A 1 207 ? -20.767 -4.285 13.803 1.00 88.19 207 GLY A N 1
ATOM 1512 C CA . GLY A 1 207 ? -19.990 -3.304 14.569 1.00 88.19 207 GLY A CA 1
ATOM 1513 C C . GLY A 1 207 ? -18.721 -2.787 13.881 1.00 88.19 207 GLY A C 1
ATOM 1514 O O . GLY A 1 207 ? -18.053 -1.921 14.444 1.00 88.19 207 GLY A O 1
ATOM 1515 N N . ARG A 1 208 ? -18.389 -3.255 12.670 1.00 91.50 208 ARG A N 1
ATOM 1516 C CA . ARG A 1 208 ? -17.358 -2.634 11.824 1.00 91.50 208 ARG A CA 1
ATOM 1517 C C . ARG A 1 208 ? -18.002 -1.697 10.800 1.00 91.50 208 ARG A C 1
ATOM 1519 O O . ARG A 1 208 ? -19.091 -1.961 10.306 1.00 91.50 208 ARG A O 1
ATOM 1526 N N . ALA A 1 209 ? -17.296 -0.619 10.471 1.00 92.81 209 ALA A N 1
ATOM 1527 C CA . ALA A 1 209 ? -17.633 0.273 9.367 1.00 92.81 209 ALA A CA 1
ATOM 1528 C C . ALA A 1 209 ? -16.369 0.526 8.542 1.00 92.81 209 ALA A C 1
ATOM 1530 O O . ALA A 1 209 ? -15.366 1.012 9.073 1.00 92.81 209 ALA A O 1
ATOM 1531 N N . TYR A 1 210 ? -16.404 0.160 7.261 1.00 95.75 210 TYR A N 1
ATOM 1532 C CA . TYR A 1 210 ? -15.309 0.407 6.329 1.00 95.75 210 TYR A CA 1
ATOM 1533 C C . TYR A 1 210 ? -15.864 0.902 4.981 1.00 95.75 210 TYR A C 1
ATOM 1535 O O . TYR A 1 210 ? -16.675 0.218 4.369 1.00 95.75 210 TYR A O 1
ATOM 1543 N N . PRO A 1 211 ? -15.437 2.061 4.471 1.00 96.69 211 PRO A N 1
ATOM 1544 C CA . PRO A 1 211 ? -14.391 2.897 5.022 1.00 96.69 211 PRO A CA 1
ATOM 1545 C C . PRO A 1 211 ? -14.927 3.839 6.106 1.00 96.69 211 PRO A C 1
ATOM 1547 O O . PRO A 1 211 ? -16.126 4.091 6.201 1.00 96.69 211 PRO A O 1
ATOM 1550 N N . THR A 1 212 ? -14.022 4.401 6.903 1.00 94.94 212 THR A N 1
ATOM 1551 C CA . THR A 1 212 ? -14.335 5.539 7.784 1.00 94.94 212 THR A CA 1
ATOM 1552 C C . THR A 1 212 ? -14.220 6.876 7.048 1.00 94.94 212 THR A C 1
ATOM 1554 O O . THR A 1 212 ? -14.889 7.839 7.410 1.00 94.94 212 THR A O 1
ATOM 1557 N N . PHE A 1 213 ? -13.405 6.932 5.992 1.00 93.94 213 PHE A N 1
ATOM 1558 C CA . PHE A 1 213 ? -13.337 8.026 5.024 1.00 93.94 213 PHE A CA 1
ATOM 1559 C C . PHE A 1 213 ? -12.796 7.505 3.690 1.00 93.94 213 PHE A C 1
ATOM 1561 O O . PHE A 1 213 ? -12.105 6.486 3.670 1.00 93.94 213 PHE A O 1
ATOM 1568 N N . TRP A 1 214 ? -13.100 8.208 2.597 1.00 94.44 214 TRP A N 1
ATOM 1569 C CA . TRP A 1 214 ? -12.583 7.861 1.276 1.00 94.44 214 TRP A CA 1
ATOM 1570 C C . TRP A 1 214 ? -11.151 8.311 1.092 1.00 94.44 214 TRP A C 1
ATOM 1572 O O . TRP A 1 214 ? -10.862 9.531 1.048 1.00 94.44 214 TRP A O 1
#

Nearest PDB structures (foldseek):
  4wwj-assembly1_A  TM=2.305E-01  e=2.354E+00  Pseudomonas protegens Pf-5
  7o3v-assembly1_J  TM=1.778E-01  e=2.470E+00  Escherichia coli